Protein AF-0000000084551745 (afdb_homodimer)

Organism: NCBI:txid1418104

Nearest PDB structures (foldseek):
  5hl6-assembly1_A  TM=9.435E-01  e=7.132E-20  Burkholderia vietnamiensis G4
  1vhm-assembly1_A  TM=9.452E-01  e=6.379E-19  Escherichia coli
  8dgd-assembly1_A  TM=9.120E-01  e=5.341E-19  Klebsiella pneumoniae subsp. pneumoniae HS11286
  3ksf-assembly2_D  TM=9.682E-01  e=3.577E-17  Staphylococcus aureus subsp. aureus MRSA252
  3rfb-assembly1_A  TM=9.671E-01  e=7.280E-17  Streptococcus pneumoniae R6

Sequence (336 aa):
MIKLDSINKMTNEQKYRYMLTLLEGQLSSESDVLANLSNASAIIYALVDEINWSGFYFTRGDELVLGPFQGRPACNRIAFGKGVCGTAVENKEIKRIENVHNFPGHIACDSASNSEIVIPIINDGIVCGVLDIDSPIFNRFTELEEKYLVKFVNKLNEYIDWEKFLKNMIKLDSINKMTNEQKYRYMLTLLEGQLSSESDVLANLSNASAIIYALVDEINWSGFYFTRGDELVLGPFQGRPACNRIAFGKGVCGTAVENKEIKRIENVHNFPGHIACDSASNSEIVIPIINDGIVCGVLDIDSPIFNRFTELEEKYLVKFVNKLNEYIDWEKFLKN

pLDDT: mean 93.9, std 10.14, range [51.41, 98.94]

Foldseek 3Di:
DPPLVVLVPDDLLRLLVVLLVVLLVLLVVDQDLLSSQQVNQVSCVSRQPQFAKKHKWFDDPQWTAGGHMHHDDWDGIGGQPAAPFNPCLNVVHKDWFQASVPPPNHDCGDVQFGTKIKHFQAAPNRGGIIIIITGSHGRSDDVSNVVSVNVVSVSSNVRDPSVVVNVD/DPPLVVLVPDDLLRLLVVLLVVLLVLLVVDQDLLSSQQVNQVSCVSRQPQFAKKHKWFDDPQWTAGGHMHHDDWDGIGGQPAAPFNPCLNVVHKDWFQASVPPPNHDCGDVQFGTKIKHFQAAPNRGGIIIIITGSHGRSDDVSNVVSVNVVSVSSNVRDPSVVVNVD

InterPro domains:
  IPR003018 GAF domain [PF01590] (46-154)
  IPR029016 GAF-like domain superfamily [G3DSA:3.30.450.40] (4-160)
  IPR051330 Phosphatase regulators and Met sulfoxide reductases [PTHR21021] (50-151)

Radius of gyration: 19.02 Å; Cα contacts (8 Å, |Δi|>4): 688; chains: 2; bounding box: 43×50×46 Å

Secondary structure (DSSP, 8-state):
---HHHHTTS-HHHHHHHHHHHHHHHHHH---HHHHHHHHHHHHHHHSSS-SEEEEEEEETTEEEEEEEEES---SEEETTSHHHHHHHHHT--EEES-GGGSTT---S-TT--EEEEEEEEETTEEEEEEEEEESSTT---HHHHHHHHHHHHHHHHH--HHHHHH-/---HHHHTTS-HHHHHHHHHHHHHHHHHH---HHHHHHHHHHHHHHHSSS-SEEEEEEEETTEEEEEEEEES---SEEETTSHHHHHHHHHT--EEES-GGGSTT---S-TT--EEEEEEEEETTEEEEEEEEEESSTT---HHHHHHHHHHHHHHHHH--HHHHHH-

Structure (mmCIF, N/CA/C/O backbone):
data_AF-0000000084551745-model_v1
#
loop_
_entity.id
_entity.type
_entity.pdbx_description
1 polymer 'GAF domain-containing protein'
#
loop_
_atom_site.group_PDB
_atom_site.id
_atom_site.type_symbol
_atom_site.label_atom_id
_atom_site.label_alt_id
_atom_site.label_comp_id
_atom_site.label_asym_id
_atom_site.label_entity_id
_atom_site.label_seq_id
_atom_site.pdbx_PDB_ins_code
_atom_site.Cartn_x
_atom_site.Cartn_y
_atom_site.Cartn_z
_atom_site.occupancy
_atom_site.B_iso_or_equiv
_atom_site.auth_seq_id
_atom_site.auth_comp_id
_atom_site.auth_asym_id
_atom_site.auth_atom_id
_atom_site.pdbx_PDB_model_num
ATOM 1 N N . MET A 1 1 ? 16.297 2.229 -7.461 1 54.31 1 MET A N 1
ATOM 2 C CA . MET A 1 1 ? 16.141 1.406 -6.266 1 54.31 1 MET A CA 1
ATOM 3 C C . MET A 1 1 ? 16.781 2.07 -5.059 1 54.31 1 MET A C 1
ATOM 5 O O . MET A 1 1 ? 17.906 2.582 -5.148 1 54.31 1 MET A O 1
ATOM 9 N N . ILE A 1 2 ? 15.852 2.357 -4.047 1 65.88 2 ILE A N 1
ATOM 10 C CA . ILE A 1 2 ? 16.344 3.055 -2.861 1 65.88 2 ILE A CA 1
ATOM 11 C C . ILE A 1 2 ? 17.391 2.197 -2.154 1 65.88 2 ILE A C 1
ATOM 13 O O . ILE A 1 2 ? 17.109 1.054 -1.782 1 65.88 2 ILE A O 1
ATOM 17 N N . LYS A 1 3 ? 18.672 2.564 -2.43 1 60.41 3 LYS A N 1
ATOM 18 C CA . LYS A 1 3 ? 19.719 1.862 -1.699 1 60.41 3 LYS A CA 1
ATOM 19 C C . LYS A 1 3 ? 19.766 2.316 -0.244 1 60.41 3 LYS A C 1
ATOM 21 O O . LYS A 1 3 ? 20.203 3.432 0.047 1 60.41 3 LYS A O 1
ATOM 26 N N . LEU A 1 4 ? 19.234 1.544 0.66 1 62.53 4 LEU A N 1
ATOM 27 C CA . LEU A 1 4 ? 19 1.816 2.074 1 62.53 4 LEU A CA 1
ATOM 28 C C . LEU A 1 4 ? 20.312 2.113 2.791 1 62.53 4 LEU A C 1
ATOM 30 O O . LEU A 1 4 ? 20.375 2.967 3.68 1 62.53 4 LEU A O 1
ATOM 34 N N . ASP A 1 5 ? 21.391 1.408 2.377 1 64.44 5 ASP A N 1
ATOM 35 C CA . ASP A 1 5 ? 22.641 1.579 3.104 1 64.44 5 ASP A CA 1
ATOM 36 C C . ASP A 1 5 ? 23.109 3.031 3.053 1 64.44 5 ASP A C 1
ATOM 38 O O . ASP A 1 5 ? 23.672 3.543 4.027 1 64.44 5 ASP A O 1
ATOM 42 N N . SER A 1 6 ? 22.875 3.652 2.027 1 73.5 6 SER A N 1
ATOM 43 C CA . SER A 1 6 ? 23.312 5.035 1.893 1 73.5 6 SER A CA 1
ATOM 44 C C . SER A 1 6 ? 22.422 5.977 2.699 1 73.5 6 SER A C 1
ATOM 46 O O . SER A 1 6 ? 22.859 7.055 3.113 1 73.5 6 SER A O 1
ATOM 48 N N . ILE A 1 7 ? 21.297 5.539 3.006 1 81.69 7 ILE A N 1
ATOM 49 C CA . ILE A 1 7 ? 20.312 6.395 3.672 1 81.69 7 ILE A CA 1
ATOM 50 C C . ILE A 1 7 ? 20.656 6.496 5.16 1 81.69 7 ILE A C 1
ATOM 52 O O . ILE A 1 7 ? 20.422 7.535 5.781 1 81.69 7 ILE A O 1
ATOM 56 N N . ASN A 1 8 ? 21.281 5.512 5.656 1 80.69 8 ASN A N 1
ATOM 57 C CA . ASN A 1 8 ? 21.547 5.473 7.09 1 80.69 8 ASN A CA 1
ATOM 58 C C . ASN A 1 8 ? 22.562 6.543 7.496 1 80.69 8 ASN A C 1
ATOM 60 O O . ASN A 1 8 ? 22.625 6.93 8.664 1 80.69 8 ASN A O 1
ATOM 64 N N . LYS A 1 9 ? 23.297 7.125 6.645 1 86.75 9 LYS A N 1
ATOM 65 C CA . LYS A 1 9 ? 24.312 8.125 6.93 1 86.75 9 LYS A CA 1
ATOM 66 C C . LYS A 1 9 ? 23.766 9.539 6.73 1 86.75 9 LYS A C 1
ATOM 68 O O . LYS A 1 9 ? 24.453 10.523 7.043 1 86.75 9 LYS A O 1
ATOM 73 N N . MET A 1 10 ? 22.562 9.641 6.379 1 91.75 10 MET A N 1
ATOM 74 C CA . MET A 1 10 ? 21.969 10.938 6.062 1 91.75 10 MET A CA 1
ATOM 75 C C . MET A 1 10 ? 21.297 11.547 7.297 1 91.75 10 MET A C 1
ATOM 77 O O . MET A 1 10 ? 20.781 10.82 8.148 1 91.75 10 MET A O 1
ATOM 81 N N . THR A 1 11 ? 21.438 12.875 7.305 1 94.56 11 THR A N 1
ATOM 82 C CA . THR A 1 11 ? 20.609 13.57 8.273 1 94.56 11 THR A CA 1
ATOM 83 C C . THR A 1 11 ? 19.125 13.469 7.883 1 94.56 11 THR A C 1
ATOM 85 O O . THR A 1 11 ? 18.812 13.094 6.754 1 94.56 11 THR A O 1
ATOM 88 N N . ASN A 1 12 ? 18.297 13.844 8.82 1 95.38 12 ASN A N 1
ATOM 89 C CA . ASN A 1 12 ? 16.859 13.82 8.492 1 95.38 12 ASN A CA 1
ATOM 90 C C . ASN A 1 12 ? 16.547 14.727 7.316 1 95.38 12 ASN A C 1
ATOM 92 O O . ASN A 1 12 ? 15.812 14.336 6.406 1 95.38 12 ASN A O 1
ATOM 96 N N . GLU A 1 13 ? 17.031 15.875 7.355 1 96.5 13 GLU A N 1
ATOM 97 C CA . GLU A 1 13 ? 16.734 16.812 6.277 1 96.5 13 GLU A CA 1
ATOM 98 C C . GLU A 1 13 ? 17.219 16.281 4.934 1 96.5 13 GLU A C 1
ATOM 100 O O . GLU A 1 13 ? 16.547 16.422 3.916 1 96.5 13 GLU A O 1
ATOM 105 N N . GLN A 1 14 ? 18.422 15.688 4.93 1 97.12 14 GLN A N 1
ATOM 106 C CA . GLN A 1 14 ? 18.938 15.078 3.711 1 97.12 14 GLN A CA 1
ATOM 107 C C . GLN A 1 14 ? 18 13.969 3.215 1 97.12 14 GLN A C 1
ATOM 109 O O . GLN A 1 14 ? 17.75 13.852 2.014 1 97.12 14 GLN A O 1
ATOM 114 N N . LYS A 1 15 ? 17.531 13.203 4.125 1 97.38 15 LYS A N 1
ATOM 115 C CA . LYS A 1 15 ? 16.578 12.148 3.768 1 97.38 15 LYS A CA 1
ATOM 116 C C . LYS A 1 15 ? 15.32 12.727 3.135 1 97.38 15 LYS A C 1
ATOM 118 O O . LYS A 1 15 ? 14.812 12.188 2.152 1 97.38 15 LYS A O 1
ATOM 123 N N . TYR A 1 16 ? 14.859 13.789 3.693 1 98.12 16 TYR A N 1
ATOM 124 C CA . TYR A 1 16 ? 13.609 14.375 3.215 1 98.12 16 TYR A CA 1
ATOM 125 C C . TYR A 1 16 ? 13.797 15.039 1.859 1 98.12 16 TYR A C 1
ATOM 127 O O . TYR A 1 16 ? 12.898 15.016 1.016 1 98.12 16 TYR A O 1
ATOM 135 N N . ARG A 1 17 ? 14.969 15.617 1.632 1 98 17 ARG A N 1
ATOM 136 C CA . ARG A 1 17 ? 15.281 16.125 0.297 1 98 17 ARG A CA 1
ATOM 137 C C . ARG A 1 17 ? 15.336 14.984 -0.715 1 98 17 ARG A C 1
ATOM 139 O O . ARG A 1 17 ? 14.82 15.109 -1.828 1 98 17 ARG A O 1
ATOM 146 N N . TYR A 1 18 ? 15.977 13.945 -0.289 1 97.69 18 TYR A N 1
ATOM 147 C CA . TYR A 1 18 ? 16.047 12.758 -1.134 1 97.69 18 TYR A CA 1
ATOM 148 C C . TYR A 1 18 ? 14.664 12.188 -1.397 1 97.69 18 TYR A C 1
ATOM 150 O O . TYR A 1 18 ? 14.359 11.758 -2.512 1 97.69 18 TYR A O 1
ATOM 158 N N . MET A 1 19 ? 13.82 12.18 -0.415 1 98.19 19 MET A N 1
ATOM 159 C CA . MET A 1 19 ? 12.43 11.758 -0.525 1 98.19 19 MET A CA 1
ATOM 160 C C . MET A 1 19 ? 11.719 12.5 -1.651 1 98.19 19 MET A C 1
ATOM 162 O O . MET A 1 19 ? 11.055 11.883 -2.482 1 98.19 19 MET A O 1
ATOM 166 N N . LEU A 1 20 ? 11.898 13.789 -1.716 1 98.62 20 LEU A N 1
ATOM 167 C CA . LEU A 1 20 ? 11.25 14.594 -2.744 1 98.62 20 LEU A CA 1
ATOM 168 C C . LEU A 1 20 ? 11.82 14.273 -4.125 1 98.62 20 LEU A C 1
ATOM 170 O O . LEU A 1 20 ? 11.094 14.281 -5.117 1 98.62 20 LEU A O 1
ATOM 174 N N . THR A 1 21 ? 13.109 14 -4.168 1 98.25 21 THR A N 1
ATOM 175 C CA . THR A 1 21 ? 13.758 13.617 -5.422 1 98.25 21 THR A CA 1
ATOM 176 C C . THR A 1 21 ? 13.188 12.305 -5.945 1 98.25 21 THR A C 1
ATOM 178 O O . THR A 1 21 ? 12.859 12.188 -7.125 1 98.25 21 THR A O 1
ATOM 181 N N . LEU A 1 22 ? 13.102 11.359 -5.086 1 97.94 22 LEU A N 1
ATOM 182 C CA . LEU A 1 22 ? 12.539 10.07 -5.477 1 97.94 22 LEU A CA 1
ATOM 183 C C . LEU A 1 22 ? 11.094 10.227 -5.945 1 97.94 22 LEU A C 1
ATOM 185 O O . LEU A 1 22 ? 10.703 9.633 -6.953 1 97.94 22 LEU A O 1
ATOM 189 N N . LEU A 1 23 ? 10.344 11.023 -5.199 1 98.62 23 LEU A N 1
ATOM 190 C CA . LEU A 1 23 ? 8.953 11.242 -5.574 1 98.62 23 LEU A CA 1
ATOM 191 C C . LEU A 1 23 ? 8.859 11.875 -6.961 1 98.62 23 LEU A C 1
ATOM 193 O O . LEU A 1 23 ? 8.047 11.453 -7.785 1 98.62 23 LEU A O 1
ATOM 197 N N . GLU A 1 24 ? 9.617 12.891 -7.176 1 98.38 24 GLU A N 1
ATOM 198 C CA . GLU A 1 24 ? 9.602 13.562 -8.477 1 98.38 24 GLU A CA 1
ATOM 199 C C . GLU A 1 24 ? 9.953 12.586 -9.602 1 98.38 24 GLU A C 1
ATOM 201 O O . GLU A 1 24 ? 9.344 12.625 -10.672 1 98.38 24 GLU A O 1
ATOM 206 N N . GLY A 1 25 ? 10.984 11.766 -9.414 1 98 25 GLY A N 1
ATOM 207 C CA . GLY A 1 25 ? 11.32 10.742 -10.383 1 98 25 GLY A CA 1
ATOM 208 C C . GLY A 1 25 ? 10.18 9.789 -10.664 1 98 25 GLY A C 1
ATOM 209 O O . GLY A 1 25 ? 9.898 9.469 -11.82 1 98 25 GLY A O 1
ATOM 210 N N . GLN A 1 26 ? 9.523 9.336 -9.648 1 98.06 26 GLN A N 1
ATOM 211 C CA . GLN A 1 26 ? 8.375 8.453 -9.766 1 98.06 26 GLN A CA 1
ATOM 212 C C . GLN A 1 26 ? 7.25 9.117 -10.555 1 98.06 26 GLN A C 1
ATOM 214 O O . GLN A 1 26 ? 6.719 8.531 -11.5 1 98.06 26 GLN A O 1
ATOM 219 N N . LEU A 1 27 ? 6.914 10.344 -10.195 1 98.62 27 LEU A N 1
ATOM 220 C CA . LEU A 1 27 ? 5.77 11.039 -10.766 1 98.62 27 LEU A CA 1
ATOM 221 C C . LEU A 1 27 ? 6.039 11.445 -12.211 1 98.62 27 LEU A C 1
ATOM 223 O O . LEU A 1 27 ? 5.121 11.469 -13.039 1 98.62 27 LEU A O 1
ATOM 227 N N . SER A 1 28 ? 7.238 11.758 -12.516 1 98.12 28 SER A N 1
ATOM 228 C CA . SER A 1 28 ? 7.574 12.227 -13.852 1 98.12 28 SER A CA 1
ATOM 229 C C . SER A 1 28 ? 7.691 11.07 -14.836 1 98.12 28 SER A C 1
ATOM 231 O O . SER A 1 28 ? 7.543 11.25 -16.047 1 98.12 28 SER A O 1
ATOM 233 N N . SER A 1 29 ? 7.863 9.852 -14.352 1 97.31 29 SER A N 1
ATOM 234 C CA . SER A 1 29 ? 8.133 8.719 -15.234 1 97.31 29 SER A CA 1
ATOM 235 C C . SER A 1 29 ? 6.918 7.812 -15.359 1 97.31 29 SER A C 1
ATOM 237 O O . SER A 1 29 ? 6.938 6.836 -16.109 1 97.31 29 SER A O 1
ATOM 239 N N . GLU A 1 30 ? 5.91 8.07 -14.633 1 98 30 GLU A N 1
ATOM 240 C CA . GLU A 1 30 ? 4.727 7.215 -14.602 1 98 30 GLU A CA 1
ATOM 241 C C . GLU A 1 30 ? 3.447 8.047 -14.617 1 98 30 GLU A C 1
ATOM 243 O O . GLU A 1 30 ? 3.32 9.016 -13.867 1 98 30 GLU A O 1
ATOM 248 N N . SER A 1 31 ? 2.498 7.633 -15.484 1 96.75 31 SER A N 1
ATOM 249 C CA . SER A 1 31 ? 1.263 8.398 -15.617 1 96.75 31 SER A CA 1
ATOM 250 C C . SER A 1 31 ? 0.129 7.762 -14.82 1 96.75 31 SER A C 1
ATOM 252 O O . SER A 1 31 ? -0.904 8.398 -14.594 1 96.75 31 SER A O 1
ATOM 254 N N . ASP A 1 32 ? 0.264 6.484 -14.5 1 97.44 32 ASP A N 1
ATOM 255 C CA . ASP A 1 32 ? -0.782 5.816 -13.734 1 97.44 32 ASP A CA 1
ATOM 256 C C . ASP A 1 32 ? -0.821 6.336 -12.297 1 97.44 32 ASP A C 1
ATOM 258 O O . ASP A 1 32 ? 0.138 6.164 -11.539 1 97.44 32 ASP A O 1
ATOM 262 N N . VAL A 1 33 ? -1.896 6.883 -11.898 1 97.94 33 VAL A N 1
ATOM 263 C CA . VAL A 1 33 ? -2.01 7.57 -10.617 1 97.94 33 VAL A CA 1
ATOM 264 C C . VAL A 1 33 ? -1.909 6.559 -9.477 1 97.94 33 VAL A C 1
ATOM 266 O O . VAL A 1 33 ? -1.282 6.828 -8.453 1 97.94 33 VAL A O 1
ATOM 269 N N . LEU A 1 34 ? -2.535 5.406 -9.672 1 97.88 34 LEU A N 1
ATOM 270 C CA . LEU A 1 34 ? -2.498 4.383 -8.633 1 97.88 34 LEU A CA 1
ATOM 271 C C . LEU A 1 34 ? -1.069 3.914 -8.383 1 97.88 34 LEU A C 1
ATOM 273 O O . LEU A 1 34 ? -0.651 3.773 -7.227 1 97.88 34 LEU A O 1
ATOM 277 N N . ALA A 1 35 ? -0.292 3.641 -9.398 1 98.38 35 ALA A N 1
ATOM 278 C CA . ALA A 1 35 ? 1.114 3.266 -9.266 1 98.38 35 ALA A CA 1
ATOM 279 C C . ALA A 1 35 ? 1.907 4.359 -8.555 1 98.38 35 ALA A C 1
ATOM 281 O O . ALA A 1 35 ? 2.723 4.07 -7.68 1 98.38 35 ALA A O 1
ATOM 282 N N . ASN A 1 36 ? 1.614 5.574 -8.938 1 98.75 36 ASN A N 1
ATOM 283 C CA . ASN A 1 36 ? 2.295 6.719 -8.336 1 98.75 36 ASN A CA 1
ATOM 284 C C . ASN A 1 36 ? 2.035 6.805 -6.836 1 98.75 36 ASN A C 1
ATOM 286 O O . ASN A 1 36 ? 2.969 6.965 -6.047 1 98.75 36 ASN A O 1
ATOM 290 N N . LEU A 1 37 ? 0.771 6.656 -6.43 1 98.88 37 LEU A N 1
ATOM 291 C CA . LEU A 1 37 ? 0.403 6.801 -5.023 1 98.88 37 LEU A CA 1
ATOM 292 C C . LEU A 1 37 ? 0.897 5.613 -4.207 1 98.88 37 LEU A C 1
ATOM 294 O O . LEU A 1 37 ? 1.265 5.766 -3.041 1 98.88 37 LEU A O 1
ATOM 298 N N . SER A 1 38 ? 0.894 4.422 -4.816 1 98.88 38 SER A N 1
ATOM 299 C CA . SER A 1 38 ? 1.425 3.242 -4.148 1 98.88 38 SER A CA 1
ATOM 300 C C . SER A 1 38 ? 2.912 3.395 -3.85 1 98.88 38 SER A C 1
ATOM 302 O O . SER A 1 38 ? 3.346 3.207 -2.711 1 98.88 38 SER A O 1
ATOM 304 N N . ASN A 1 39 ? 3.674 3.779 -4.793 1 98.62 39 ASN A N 1
ATOM 305 C CA . ASN A 1 39 ? 5.102 3.994 -4.574 1 98.62 39 ASN A CA 1
ATOM 306 C C . ASN A 1 39 ? 5.355 5.211 -3.688 1 98.62 39 ASN A C 1
ATOM 308 O O . ASN A 1 39 ? 6.309 5.223 -2.904 1 98.62 39 ASN A O 1
ATOM 312 N N . ALA A 1 40 ? 4.531 6.238 -3.818 1 98.88 40 ALA A N 1
ATOM 313 C CA . ALA A 1 40 ? 4.695 7.418 -2.971 1 98.88 40 ALA A CA 1
ATOM 314 C C . ALA A 1 40 ? 4.621 7.043 -1.494 1 98.88 40 ALA A C 1
ATOM 316 O O . ALA A 1 40 ? 5.449 7.484 -0.693 1 98.88 40 ALA A O 1
ATOM 317 N N . SER A 1 41 ? 3.619 6.242 -1.125 1 98.88 41 SER A N 1
ATOM 318 C CA . SER A 1 41 ? 3.494 5.82 0.267 1 98.88 41 SER A CA 1
ATOM 319 C C . SER A 1 41 ? 4.719 5.031 0.717 1 98.88 41 SER A C 1
ATOM 321 O O . SER A 1 41 ? 5.172 5.172 1.855 1 98.88 41 SER A O 1
ATOM 323 N N . ALA A 1 42 ? 5.262 4.211 -0.17 1 98.5 42 ALA A N 1
ATOM 324 C CA . ALA A 1 42 ? 6.422 3.387 0.148 1 98.5 42 ALA A CA 1
ATOM 325 C C . ALA A 1 42 ? 7.684 4.238 0.276 1 98.5 42 ALA A C 1
ATOM 327 O O . ALA A 1 42 ? 8.547 3.953 1.105 1 98.5 42 ALA A O 1
ATOM 328 N N . ILE A 1 43 ? 7.789 5.23 -0.566 1 98.5 43 ILE A N 1
ATOM 329 C CA . ILE A 1 43 ? 8.922 6.145 -0.51 1 98.5 43 ILE A CA 1
ATOM 330 C C . ILE A 1 43 ? 8.961 6.836 0.852 1 98.5 43 ILE A C 1
ATOM 332 O O . ILE A 1 43 ? 10.016 6.895 1.494 1 98.5 43 ILE A O 1
ATOM 336 N N . ILE A 1 44 ? 7.824 7.352 1.327 1 98.81 44 ILE A N 1
ATOM 337 C CA . ILE A 1 44 ? 7.746 7.98 2.641 1 98.81 44 ILE A CA 1
ATOM 338 C C . ILE A 1 44 ? 8.18 6.988 3.715 1 98.81 44 ILE A C 1
ATOM 340 O O . ILE A 1 44 ? 9.031 7.297 4.551 1 98.81 44 ILE A O 1
ATOM 344 N N . TYR A 1 45 ? 7.598 5.812 3.65 1 98.38 45 TYR A N 1
ATOM 345 C CA . TYR A 1 45 ? 7.836 4.805 4.676 1 98.38 45 TYR A CA 1
ATOM 346 C C . TYR A 1 45 ? 9.305 4.406 4.723 1 98.38 45 TYR A C 1
ATOM 348 O O . TYR A 1 45 ? 9.844 4.102 5.793 1 98.38 45 TYR A O 1
ATOM 356 N N . ALA A 1 46 ? 9.969 4.414 3.615 1 96.69 46 ALA A N 1
ATOM 357 C CA . ALA A 1 46 ? 11.367 4.023 3.506 1 96.69 46 ALA A CA 1
ATOM 358 C C . ALA A 1 46 ? 12.289 5.105 4.066 1 96.69 46 ALA A C 1
ATOM 360 O O . ALA A 1 46 ? 13.375 4.809 4.57 1 96.69 46 ALA A O 1
ATOM 361 N N . LEU A 1 47 ? 11.828 6.359 4.07 1 97.44 47 LEU A N 1
ATOM 362 C CA . LEU A 1 47 ? 12.789 7.43 4.312 1 97.44 47 LEU A CA 1
ATOM 363 C C . LEU A 1 47 ? 12.453 8.18 5.598 1 97.44 47 LEU A C 1
ATOM 365 O O . LEU A 1 47 ? 13.297 8.906 6.129 1 97.44 47 LEU A O 1
ATOM 369 N N . VAL A 1 48 ? 11.234 8.141 6.051 1 97.94 48 VAL A N 1
ATOM 370 C CA . VAL A 1 48 ? 10.852 8.781 7.309 1 97.94 48 VAL A CA 1
ATOM 371 C C . VAL A 1 48 ? 10.984 7.777 8.453 1 97.94 48 VAL A C 1
ATOM 373 O O . VAL A 1 48 ? 10.227 6.801 8.523 1 97.94 48 VAL A O 1
ATOM 376 N N . ASP A 1 49 ? 11.852 8.039 9.383 1 96.88 49 ASP A N 1
ATOM 377 C CA . ASP A 1 49 ? 12.18 7.098 10.453 1 96.88 49 ASP A CA 1
ATOM 378 C C . ASP A 1 49 ? 11.109 7.105 11.539 1 96.88 49 ASP A C 1
ATOM 380 O O . ASP A 1 49 ? 10.422 8.109 11.727 1 96.88 49 ASP A O 1
ATOM 384 N N . GLU A 1 50 ? 11.055 5.996 12.227 1 97.31 50 GLU A N 1
ATOM 385 C CA . GLU A 1 50 ? 10.266 5.848 13.445 1 97.31 50 GLU A CA 1
ATOM 386 C C . GLU A 1 50 ? 8.789 6.125 13.18 1 97.31 50 GLU A C 1
ATOM 388 O O . GLU A 1 50 ? 8.141 6.848 13.938 1 97.31 50 GLU A O 1
ATOM 393 N N . ILE A 1 51 ? 8.312 5.656 12.039 1 98 51 ILE A N 1
ATOM 394 C CA . ILE A 1 51 ? 6.879 5.66 11.75 1 98 51 ILE A CA 1
ATOM 395 C C . ILE A 1 5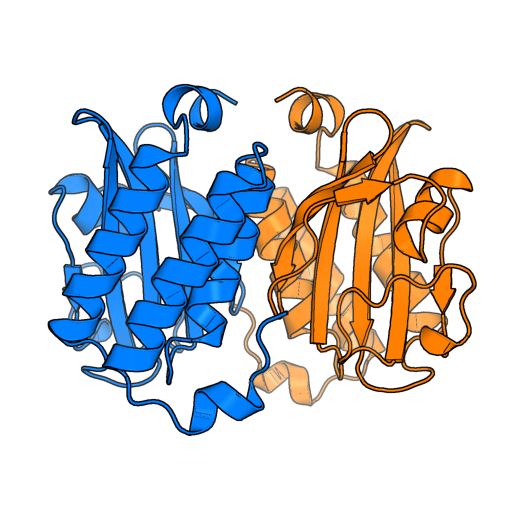1 ? 6.379 4.227 11.594 1 98 51 ILE A C 1
ATOM 397 O O . ILE A 1 51 ? 7.172 3.311 11.352 1 98 51 ILE A O 1
ATOM 401 N N . ASN A 1 52 ? 5.094 4.047 11.758 1 97.31 52 ASN A N 1
ATOM 402 C CA . ASN A 1 52 ? 4.535 2.705 11.617 1 97.31 52 ASN A CA 1
ATOM 403 C C . ASN A 1 52 ? 3.395 2.676 10.602 1 97.31 52 ASN A C 1
ATOM 405 O O . ASN A 1 52 ? 2.82 1.618 10.336 1 97.31 52 ASN A O 1
ATOM 409 N N . TRP A 1 53 ? 3.086 3.85 10.047 1 98.12 53 TRP A N 1
ATOM 410 C CA . TRP A 1 53 ? 2.055 3.912 9.016 1 98.12 53 TRP A CA 1
ATOM 411 C C . TRP A 1 53 ? 2.248 5.137 8.133 1 98.12 53 TRP A C 1
ATOM 413 O O . TRP A 1 53 ? 2.549 6.227 8.617 1 98.12 53 TRP A O 1
ATOM 423 N N . SER A 1 54 ? 2.094 5.031 6.855 1 98.62 54 SER A N 1
ATOM 424 C CA . SER A 1 54 ? 2.068 6.125 5.891 1 98.62 54 SER A CA 1
ATOM 425 C C . SER A 1 54 ? 1.142 5.809 4.719 1 98.62 54 SER A C 1
ATOM 427 O O . SER A 1 54 ? 1.279 4.766 4.078 1 98.62 54 SER A O 1
ATOM 429 N N . GLY A 1 55 ? 0.212 6.66 4.508 1 98.62 55 GLY A N 1
ATOM 430 C CA . GLY A 1 55 ? -0.679 6.355 3.4 1 98.62 55 GLY A CA 1
ATOM 431 C C . GLY A 1 55 ? -1.722 7.43 3.16 1 98.62 55 GLY A C 1
ATOM 432 O O . GLY A 1 55 ? -1.587 8.555 3.648 1 98.62 55 GLY A O 1
ATOM 433 N N . PHE A 1 56 ? -2.678 7.082 2.326 1 98.88 56 PHE A N 1
ATOM 434 C CA . PHE A 1 56 ? -3.615 8.07 1.801 1 98.88 56 PHE A CA 1
ATOM 435 C C . PHE A 1 56 ? -5.051 7.672 2.119 1 98.88 56 PHE A C 1
ATOM 437 O O . PHE A 1 56 ? -5.379 6.484 2.158 1 98.88 56 PHE A O 1
ATOM 444 N N . TYR A 1 57 ? -5.836 8.594 2.357 1 98.62 57 TYR A N 1
ATOM 445 C CA . TYR A 1 57 ? -7.289 8.516 2.262 1 98.62 57 TYR A CA 1
ATOM 446 C C . TYR A 1 57 ? -7.82 9.508 1.232 1 98.62 57 TYR A C 1
ATOM 448 O O . TYR A 1 57 ? -7.328 10.633 1.135 1 98.62 57 TYR A O 1
ATOM 456 N N . PHE A 1 58 ? -8.805 9.086 0.554 1 98.75 58 PHE A N 1
ATOM 457 C CA . PHE A 1 58 ? -9.328 9.945 -0.509 1 98.75 58 PHE A CA 1
ATOM 458 C C . PHE A 1 58 ? -10.773 10.328 -0.24 1 98.75 58 PHE A C 1
ATOM 460 O O . PHE A 1 58 ? -11.539 9.539 0.324 1 98.75 58 PHE A O 1
ATOM 467 N N . THR A 1 59 ? -11.133 11.477 -0.682 1 98.19 59 THR A N 1
ATOM 468 C CA . THR A 1 59 ? -12.484 11.992 -0.493 1 98.19 59 THR A CA 1
ATOM 469 C C . THR A 1 59 ? -13.484 11.219 -1.354 1 98.19 59 THR A C 1
ATOM 471 O O . THR A 1 59 ? -13.266 11.047 -2.557 1 98.19 59 THR A O 1
ATOM 474 N N . ARG A 1 60 ? -14.445 10.664 -0.74 1 97.06 60 ARG A N 1
ATOM 475 C CA . ARG A 1 60 ? -15.641 10.086 -1.346 1 97.06 60 ARG A CA 1
ATOM 476 C C . ARG A 1 60 ? -16.906 10.633 -0.693 1 97.06 60 ARG A C 1
ATOM 478 O O . ARG A 1 60 ? -17.328 10.148 0.363 1 97.06 60 ARG A O 1
ATOM 485 N N . GLY A 1 61 ? -17.531 11.562 -1.465 1 94.75 61 GLY A N 1
ATOM 486 C CA . GLY A 1 61 ? -18.641 12.227 -0.809 1 94.75 61 GLY A CA 1
ATOM 487 C C . GLY A 1 61 ? -18.234 12.984 0.439 1 94.75 61 GLY A C 1
ATOM 488 O O . GLY A 1 61 ? -17.391 13.883 0.378 1 94.75 61 GLY A O 1
ATOM 489 N N . ASP A 1 62 ? -18.75 12.586 1.614 1 95.19 62 ASP A N 1
ATOM 490 C CA . ASP A 1 62 ? -18.469 13.297 2.859 1 95.19 62 ASP A CA 1
ATOM 491 C C . ASP A 1 62 ? -17.578 12.469 3.777 1 95.19 62 ASP A C 1
ATOM 493 O O . ASP A 1 62 ? -17.625 12.617 5 1 95.19 62 ASP A O 1
ATOM 497 N N . GLU A 1 63 ? -16.859 11.578 3.145 1 97.69 63 GLU A N 1
ATOM 498 C CA . GLU A 1 63 ? -15.945 10.742 3.928 1 97.69 63 GLU A CA 1
ATOM 499 C C . GLU A 1 63 ? -14.609 10.57 3.217 1 97.69 63 GLU A C 1
ATOM 501 O O . GLU A 1 63 ? -14.477 10.891 2.035 1 97.69 63 GLU A O 1
ATOM 506 N N . LEU A 1 64 ? -13.711 10.203 4.02 1 97.88 64 LEU A N 1
ATOM 507 C CA . LEU A 1 64 ? -12.422 9.734 3.527 1 97.88 64 LEU A CA 1
ATOM 508 C C . LEU A 1 64 ? -12.406 8.219 3.396 1 97.88 64 LEU A C 1
ATOM 510 O O . LEU A 1 64 ? -12.812 7.504 4.32 1 97.88 64 LEU A O 1
ATOM 514 N N . VAL A 1 65 ? -11.938 7.738 2.264 1 98.38 65 VAL A N 1
ATOM 515 C CA . VAL A 1 65 ? -11.844 6.301 2.033 1 98.38 65 VAL A CA 1
ATOM 516 C C . VAL A 1 65 ? -10.383 5.91 1.824 1 98.38 65 VAL A C 1
ATOM 518 O O . VAL A 1 65 ? -9.641 6.605 1.123 1 98.38 65 VAL A O 1
ATOM 521 N N . LEU A 1 66 ? -10.023 4.797 2.357 1 98.44 66 LEU A N 1
ATOM 522 C CA . LEU A 1 66 ? -8.641 4.324 2.406 1 98.44 66 LEU A CA 1
ATOM 523 C C . LEU A 1 66 ? -8.094 4.109 1 1 98.44 66 LEU A C 1
ATOM 525 O O . LEU A 1 66 ? -8.781 3.559 0.138 1 98.44 66 LEU A O 1
ATOM 529 N N . GLY A 1 67 ? -6.859 4.574 0.739 1 98.69 67 GLY A N 1
ATOM 530 C CA . GLY A 1 67 ? -6.062 4.281 -0.442 1 98.69 67 GLY A CA 1
ATOM 531 C C . GLY A 1 67 ? -4.773 3.545 -0.124 1 98.69 67 GLY A C 1
ATOM 532 O O . GLY A 1 67 ? -4.656 2.912 0.928 1 98.69 67 GLY A O 1
ATOM 533 N N . PRO A 1 68 ? -3.814 3.572 -1.03 1 98.88 68 PRO A N 1
ATOM 534 C CA . PRO A 1 68 ? -2.545 2.877 -0.804 1 98.88 68 PRO A CA 1
ATOM 535 C C . PRO A 1 68 ? -1.824 3.357 0.454 1 98.88 68 PRO A C 1
ATOM 537 O O . PRO A 1 68 ? -1.853 4.551 0.769 1 98.88 68 PRO A O 1
ATOM 540 N N . PHE A 1 69 ? -1.176 2.4 1.135 1 98.69 69 PHE A N 1
ATOM 541 C CA . PHE A 1 69 ? -0.435 2.736 2.344 1 98.69 69 PHE A CA 1
ATOM 542 C C . PHE A 1 69 ? 0.635 1.691 2.633 1 98.69 69 PHE A C 1
ATOM 544 O O . PHE A 1 69 ? 0.685 0.649 1.978 1 98.69 69 PHE A O 1
ATOM 551 N N . GLN A 1 70 ? 1.483 2.02 3.514 1 98.56 70 GLN A N 1
ATOM 552 C CA . GLN A 1 70 ? 2.414 1.109 4.176 1 98.56 70 GLN A CA 1
ATOM 553 C C . GLN A 1 70 ? 2.111 0.999 5.668 1 98.56 70 GLN A C 1
ATOM 555 O O . GLN A 1 70 ? 1.925 2.012 6.344 1 98.56 70 GLN A O 1
ATOM 560 N N . GLY A 1 71 ? 2.062 -0.196 6.199 1 97.62 71 GLY A N 1
ATOM 561 C CA . GLY A 1 71 ? 1.75 -0.413 7.602 1 97.62 71 GLY A CA 1
ATOM 562 C C . GLY A 1 71 ? 0.717 -1.502 7.82 1 97.62 71 GLY A C 1
ATOM 563 O O . GLY A 1 71 ? 0.413 -2.27 6.906 1 97.62 71 GLY A O 1
ATOM 564 N N . ARG A 1 72 ? 0.225 -1.576 9.031 1 96.19 72 ARG A N 1
ATOM 565 C CA . ARG A 1 72 ? -0.799 -2.562 9.367 1 96.19 72 ARG A CA 1
ATOM 566 C C . ARG A 1 72 ? -2.152 -2.158 8.789 1 96.19 72 ARG A C 1
ATOM 568 O O . ARG A 1 72 ? -2.369 -0.992 8.453 1 96.19 72 ARG A O 1
ATOM 575 N N . PRO A 1 73 ? -3.018 -3.168 8.648 1 96.88 73 PRO A N 1
ATOM 576 C CA . PRO A 1 73 ? -4.352 -2.857 8.125 1 96.88 73 PRO A CA 1
ATOM 577 C C . PRO A 1 73 ? -5.02 -1.701 8.867 1 96.88 73 PRO A C 1
ATOM 579 O O . PRO A 1 73 ? -4.852 -1.564 10.078 1 96.88 73 PRO A O 1
ATOM 582 N N . ALA A 1 74 ? -5.84 -0.998 8.117 1 95.31 74 ALA A N 1
ATOM 583 C CA . ALA A 1 74 ? -6.391 0.252 8.641 1 95.31 74 ALA A CA 1
ATOM 584 C C . ALA A 1 74 ? -7.898 0.324 8.414 1 95.31 74 ALA A C 1
ATOM 586 O O . ALA A 1 74 ? -8.469 -0.513 7.707 1 95.31 74 ALA A O 1
ATOM 587 N N . CYS A 1 75 ? -8.5 1.341 9.07 1 95.38 75 CYS A N 1
ATOM 588 C CA . CYS A 1 75 ? -9.922 1.575 8.867 1 95.38 75 CYS A CA 1
ATOM 589 C C . CYS A 1 75 ? -10.211 1.981 7.43 1 95.38 75 CYS A C 1
ATOM 591 O O . CYS A 1 75 ? -9.414 2.682 6.805 1 95.38 75 CYS A O 1
ATOM 593 N N . ASN A 1 76 ? -11.383 1.617 6.996 1 97 76 ASN A N 1
ATOM 594 C CA . ASN A 1 76 ? -11.742 1.816 5.598 1 97 76 ASN A CA 1
ATOM 595 C C . ASN A 1 76 ? -12.188 3.252 5.328 1 97 76 ASN A C 1
ATOM 597 O O . ASN A 1 76 ? -11.875 3.818 4.281 1 97 76 ASN A O 1
ATOM 601 N N . ARG A 1 77 ? -12.953 3.758 6.238 1 96.88 77 ARG A N 1
ATOM 602 C CA . ARG A 1 77 ? -13.602 5.047 6.02 1 96.88 77 ARG A CA 1
ATOM 603 C C . ARG A 1 77 ? -13.523 5.918 7.27 1 96.88 77 ARG A C 1
ATOM 605 O O . ARG A 1 77 ? -13.609 5.41 8.391 1 96.88 77 ARG A O 1
ATOM 612 N N . ILE A 1 78 ? -13.398 7.172 7.004 1 95.69 78 ILE A N 1
ATOM 613 C CA . ILE A 1 78 ? -13.352 8.18 8.062 1 95.69 78 ILE A CA 1
ATOM 614 C C . ILE A 1 78 ? -14.281 9.336 7.707 1 95.69 78 ILE A C 1
ATOM 616 O O . ILE A 1 78 ? -14.102 9.992 6.68 1 95.69 78 ILE A O 1
ATOM 620 N N . ALA A 1 79 ? -15.203 9.578 8.578 1 95.5 79 ALA A N 1
ATOM 621 C CA . ALA A 1 79 ? -16.125 10.695 8.328 1 95.5 79 ALA A CA 1
ATOM 622 C C . ALA A 1 79 ? -15.398 12.031 8.477 1 95.5 79 ALA A C 1
ATOM 624 O O . ALA A 1 79 ? -14.516 12.18 9.312 1 95.5 79 ALA A O 1
ATOM 625 N N . PHE A 1 80 ? -15.852 13.023 7.621 1 95.88 80 PHE A N 1
ATOM 626 C CA . PHE A 1 80 ? -15.359 14.375 7.836 1 95.88 80 PHE A CA 1
ATOM 627 C C . PHE A 1 80 ? -15.648 14.836 9.258 1 95.88 80 PHE A C 1
ATOM 629 O O . PHE A 1 80 ? -16.734 14.602 9.781 1 95.88 80 PHE A O 1
ATOM 636 N N . GLY A 1 81 ? -14.602 15.43 9.883 1 94.25 81 GLY A N 1
ATOM 637 C CA . GLY A 1 81 ? -14.773 15.961 11.227 1 94.25 81 GLY A CA 1
ATOM 638 C C . GLY A 1 81 ? -14.492 14.938 12.312 1 94.25 81 GLY A C 1
ATOM 639 O O . GLY A 1 81 ? -14.461 15.281 13.5 1 94.25 81 GLY A O 1
ATOM 640 N N . LYS A 1 82 ? -14.203 13.727 11.875 1 93.19 82 LYS A N 1
ATOM 641 C CA . LYS A 1 82 ? -13.953 12.688 12.867 1 93.19 82 LYS A CA 1
ATOM 642 C C . LYS A 1 82 ? -12.477 12.289 12.891 1 93.19 82 LYS A C 1
ATOM 644 O O . LYS A 1 82 ? -11.906 11.938 11.852 1 93.19 82 LYS A O 1
ATOM 649 N N . GLY A 1 83 ? -11.961 12.352 14.07 1 93.06 83 GLY A N 1
ATOM 650 C CA . GLY A 1 83 ? -10.555 12 14.195 1 93.06 83 GLY A CA 1
ATOM 651 C C . GLY A 1 83 ? -9.625 13.039 13.594 1 93.06 83 GLY A C 1
ATOM 652 O O . GLY A 1 83 ? -10.062 14.117 13.195 1 93.06 83 GLY A O 1
ATOM 653 N N . VAL A 1 84 ? -8.398 12.68 13.617 1 95.44 84 VAL A N 1
ATOM 654 C CA . VAL A 1 84 ? -7.379 13.609 13.156 1 95.44 84 VAL A CA 1
ATOM 655 C C . VAL A 1 84 ? -7.535 13.852 11.656 1 95.44 84 VAL A C 1
ATOM 657 O O . VAL A 1 84 ? -7.57 15 11.203 1 95.44 84 VAL A O 1
ATOM 660 N N . CYS A 1 85 ? -7.691 12.789 10.891 1 96.88 85 CYS A N 1
ATOM 661 C CA . CYS A 1 85 ? -7.832 12.898 9.438 1 96.88 85 CYS A CA 1
ATOM 662 C C . CYS A 1 85 ? -9.102 13.641 9.07 1 96.88 85 CYS A C 1
ATOM 664 O O . CYS A 1 85 ? -9.078 14.547 8.234 1 96.88 85 CYS A O 1
ATOM 666 N N . GLY A 1 86 ? -10.211 13.195 9.711 1 95.88 86 GLY A N 1
ATOM 667 C CA . GLY A 1 86 ? -11.477 13.844 9.414 1 95.88 86 GLY A CA 1
ATOM 668 C C . GLY A 1 86 ? -11.469 15.328 9.734 1 95.88 86 GLY A C 1
ATOM 669 O O . GLY A 1 86 ? -12.055 16.125 9 1 95.88 86 GLY A O 1
ATOM 670 N N . THR A 1 87 ? -10.844 15.688 10.781 1 96.06 87 THR A N 1
ATOM 671 C CA . THR A 1 87 ? -10.758 17.094 11.188 1 96.06 87 THR A CA 1
ATOM 672 C C . THR A 1 87 ? -9.875 17.875 10.227 1 96.06 87 THR A C 1
ATOM 674 O O . THR A 1 87 ? -10.18 19.031 9.898 1 96.06 87 THR A O 1
ATOM 677 N N . ALA A 1 88 ? -8.805 17.266 9.789 1 97.25 88 ALA A N 1
ATOM 678 C CA . ALA A 1 88 ? -7.895 17.906 8.852 1 97.25 88 ALA A CA 1
ATOM 679 C C . ALA A 1 88 ? -8.625 18.328 7.578 1 97.25 88 ALA A C 1
ATOM 681 O O . ALA A 1 88 ? -8.438 19.438 7.078 1 97.25 88 ALA A O 1
ATOM 682 N N . VAL A 1 89 ? -9.453 17.453 7.059 1 97.38 89 VAL A N 1
ATOM 683 C CA . VAL A 1 89 ? -10.125 17.75 5.793 1 97.38 89 VAL A CA 1
ATOM 684 C C . VAL A 1 89 ? -11.281 18.703 6.031 1 97.38 89 VAL A C 1
ATOM 686 O O . VAL A 1 89 ? -11.562 19.562 5.195 1 97.38 89 VAL A O 1
ATOM 689 N N . GLU A 1 90 ? -11.984 18.516 7.164 1 95.75 90 GLU A N 1
ATOM 690 C CA . GLU A 1 90 ? -13.094 19.422 7.477 1 95.75 90 GLU A CA 1
ATOM 691 C C . GLU A 1 90 ? -12.617 20.875 7.566 1 95.75 90 GLU A C 1
ATOM 693 O O . GLU A 1 90 ? -13.266 21.781 7.043 1 95.75 90 GLU A O 1
ATOM 698 N N . ASN A 1 91 ? -11.492 21.078 8.211 1 96.88 91 ASN A N 1
ATOM 699 C CA . ASN A 1 91 ? -10.961 22.422 8.438 1 96.88 91 ASN A CA 1
ATOM 700 C C . ASN A 1 91 ? -9.984 22.828 7.336 1 96.88 91 ASN A C 1
ATOM 702 O O . ASN A 1 91 ? -9.57 24 7.27 1 96.88 91 ASN A O 1
ATOM 706 N N . LYS A 1 92 ? -9.562 21.875 6.477 1 98.12 92 LYS A N 1
ATOM 707 C CA . LYS A 1 92 ? -8.547 22.094 5.449 1 98.12 92 LYS A CA 1
ATOM 708 C C . LYS A 1 92 ? -7.246 22.594 6.062 1 98.12 92 LYS A C 1
ATOM 710 O O . LYS A 1 92 ? -6.652 23.562 5.578 1 98.12 92 LYS A O 1
ATOM 715 N N . GLU A 1 93 ? -6.902 21.953 7.141 1 98.19 93 GLU A N 1
ATOM 716 C CA . GLU A 1 93 ? -5.715 22.359 7.883 1 98.19 93 GLU A CA 1
ATOM 717 C C . GLU A 1 93 ? -4.832 21.172 8.219 1 98.19 93 GLU A C 1
ATOM 719 O O . GLU A 1 93 ? -5.336 20.094 8.539 1 98.19 93 GLU A O 1
ATOM 724 N N . ILE A 1 94 ? -3.52 21.438 8.195 1 98.75 94 ILE A N 1
ATOM 725 C CA . ILE A 1 94 ? -2.562 20.422 8.625 1 98.75 94 ILE A CA 1
ATOM 726 C C . ILE A 1 94 ? -2.779 20.109 10.102 1 98.75 94 ILE A C 1
ATOM 728 O O . ILE A 1 94 ? -2.994 21 10.914 1 98.75 94 ILE A O 1
ATOM 732 N N . LYS A 1 95 ? -2.777 18.828 10.422 1 97.94 95 LYS A N 1
ATOM 733 C CA . LYS A 1 95 ? -2.812 18.391 11.812 1 97.94 95 LYS A CA 1
ATOM 734 C C . LYS A 1 95 ? -1.515 17.688 12.203 1 97.94 95 LYS A C 1
ATOM 736 O O . LYS A 1 95 ? -1.17 16.656 11.633 1 97.94 95 LYS A O 1
ATOM 741 N N . ARG A 1 96 ? -0.735 18.281 12.984 1 98.31 96 ARG A N 1
ATOM 742 C CA . ARG A 1 96 ? 0.442 17.672 13.594 1 98.31 96 ARG A CA 1
ATOM 743 C C . ARG A 1 96 ? 0.213 17.406 15.078 1 98.31 96 ARG A C 1
ATOM 745 O O . ARG A 1 96 ? 0.312 18.312 15.898 1 98.31 96 ARG A O 1
ATOM 752 N N . ILE A 1 97 ? -0.08 16.156 15.406 1 97.19 97 ILE A N 1
ATOM 753 C CA . ILE A 1 97 ? -0.583 15.797 16.719 1 97.19 97 ILE A CA 1
ATOM 754 C C . ILE A 1 97 ? 0.512 15.086 17.516 1 97.19 97 ILE A C 1
ATOM 756 O O . ILE A 1 97 ? 1.033 14.055 17.078 1 97.19 97 ILE A O 1
ATOM 760 N N . GLU A 1 98 ? 0.842 15.555 18.672 1 97 98 GLU A N 1
ATOM 761 C CA . GLU A 1 98 ? 1.92 15.031 19.516 1 97 98 GLU A CA 1
ATOM 762 C C . GLU A 1 98 ? 1.485 13.758 20.234 1 97 98 GLU A C 1
ATOM 764 O O . GLU A 1 98 ? 2.303 12.875 20.5 1 97 98 GLU A O 1
ATOM 769 N N . ASN A 1 99 ? 0.258 13.742 20.609 1 96.19 99 ASN A N 1
ATOM 770 C CA . ASN A 1 99 ? -0.366 12.633 21.328 1 96.19 99 ASN A CA 1
ATOM 771 C C . ASN A 1 99 ? -1.8 12.398 20.859 1 96.19 99 ASN A C 1
ATOM 773 O O . ASN A 1 99 ? -2.717 13.102 21.281 1 96.19 99 ASN A O 1
ATOM 777 N N . VAL A 1 100 ? -1.98 11.352 20.047 1 94.44 100 VAL A N 1
ATOM 778 C CA . VAL A 1 100 ? -3.27 11.141 19.391 1 94.44 100 VAL A CA 1
ATOM 779 C C . VAL A 1 100 ? -4.32 10.758 20.438 1 94.44 100 VAL A C 1
ATOM 781 O O . VAL A 1 100 ? -5.52 10.938 20.219 1 94.44 100 VAL A O 1
ATOM 784 N N . HIS A 1 101 ? -3.895 10.242 21.547 1 91.88 101 HIS A N 1
ATOM 785 C CA . HIS A 1 101 ? -4.824 9.812 22.594 1 91.88 101 HIS A CA 1
ATOM 786 C C . HIS A 1 101 ? -5.496 11 23.266 1 91.88 101 HIS A C 1
ATOM 788 O O . HIS A 1 101 ? -6.516 10.844 23.938 1 91.88 101 HIS A O 1
ATOM 794 N N . ASN A 1 102 ? -4.941 12.164 23.062 1 91.31 102 ASN A N 1
ATOM 795 C CA . ASN A 1 102 ? -5.5 13.391 23.641 1 91.31 102 ASN A CA 1
ATOM 796 C C . ASN A 1 102 ? -6.379 14.117 22.625 1 91.31 102 ASN A C 1
ATOM 798 O O . ASN A 1 102 ? -6.988 15.141 22.953 1 91.31 102 ASN A O 1
ATOM 802 N N . PHE A 1 103 ? -6.398 13.594 21.453 1 90.31 103 PHE A N 1
ATOM 803 C CA . PHE A 1 103 ? -7.168 14.281 20.406 1 90.31 103 PHE A CA 1
ATOM 804 C C . PHE A 1 103 ? -8.656 13.969 20.547 1 90.31 103 PHE A C 1
ATOM 806 O O . PHE A 1 103 ? -9.047 12.797 20.641 1 90.31 103 PHE A O 1
ATOM 813 N N . PRO A 1 104 ? -9.508 14.977 20.594 1 82.19 104 PRO A N 1
ATOM 814 C CA . PRO A 1 104 ? -10.945 14.727 20.734 1 82.19 104 PRO A CA 1
ATOM 815 C C . PRO A 1 104 ? -11.508 13.891 19.578 1 82.19 104 PRO A C 1
ATOM 817 O O . PRO A 1 104 ? -11.188 14.141 18.422 1 82.19 104 PRO A O 1
ATOM 820 N N . GLY A 1 105 ? -12.305 12.914 19.953 1 70.38 105 GLY A N 1
ATOM 821 C CA . GLY A 1 105 ? -12.906 12.102 18.906 1 70.38 105 GLY A CA 1
ATOM 822 C C . GLY A 1 105 ? -11.938 11.086 18.328 1 70.38 105 GLY A C 1
ATOM 823 O O . GLY A 1 105 ? -12.156 10.586 17.219 1 70.38 105 GLY A O 1
ATOM 824 N N . HIS A 1 106 ? -10.867 11.109 19.047 1 62.12 106 HIS A N 1
ATOM 825 C CA . HIS A 1 106 ? -9.836 10.219 18.531 1 62.12 106 HIS A CA 1
ATOM 826 C C . HIS A 1 106 ? -10.359 8.789 18.406 1 62.12 106 HIS A C 1
ATOM 828 O O . HIS A 1 106 ? -10.906 8.242 19.359 1 62.12 106 HIS A O 1
ATOM 834 N N . ILE A 1 107 ? -10.648 8.477 17.109 1 55.12 107 ILE A N 1
ATOM 835 C CA . ILE A 1 107 ? -10.961 7.082 16.828 1 55.12 107 ILE A CA 1
ATOM 836 C C . ILE A 1 107 ? -9.672 6.273 16.75 1 55.12 107 ILE A C 1
ATOM 838 O O . ILE A 1 107 ? -8.703 6.688 16.094 1 55.12 107 ILE A O 1
ATOM 842 N N . ALA A 1 108 ? -9.43 5.508 17.734 1 51.41 108 ALA A N 1
ATOM 843 C CA . ALA A 1 108 ? -8.188 4.746 17.703 1 51.41 108 ALA A CA 1
ATOM 844 C C . ALA A 1 108 ? -8.117 3.857 16.469 1 51.41 108 ALA A C 1
ATOM 846 O O . ALA A 1 108 ? -8.953 2.975 16.281 1 51.41 108 ALA A O 1
ATOM 847 N N . CYS A 1 109 ? -7.891 4.422 15.266 1 56.28 109 CYS A N 1
ATOM 848 C CA . CYS A 1 109 ? -7.668 3.443 14.211 1 56.28 109 CYS A CA 1
ATOM 849 C C . CYS A 1 109 ? -6.629 2.408 14.633 1 56.28 109 CYS A C 1
ATOM 851 O O . CYS A 1 109 ? -6.945 1.225 14.766 1 56.28 109 CYS A O 1
ATOM 853 N N . ASP A 1 110 ? -5.34 2.824 14.656 1 62.16 110 ASP A N 1
ATOM 854 C CA . ASP A 1 110 ? -4.262 1.908 15.008 1 62.16 110 ASP A CA 1
ATOM 855 C C . ASP A 1 110 ? -3.783 2.152 16.438 1 62.16 110 ASP A C 1
ATOM 857 O O . ASP A 1 110 ? -3.201 3.197 16.734 1 62.16 110 ASP A O 1
ATOM 861 N N . SER A 1 111 ? -4.105 1.319 17.266 1 67.06 111 SER A N 1
ATOM 862 C CA . SER A 1 111 ? -3.734 1.39 18.672 1 67.06 111 SER A CA 1
ATOM 863 C C . SER A 1 111 ? -2.223 1.482 18.844 1 67.06 111 SER A C 1
ATOM 865 O O . SER A 1 111 ? -1.735 1.872 19.906 1 67.06 111 SER A O 1
ATOM 867 N N . ALA A 1 112 ? -1.544 1.245 17.844 1 79.56 112 ALA A N 1
ATOM 868 C CA . ALA A 1 112 ? -0.089 1.25 17.969 1 79.56 112 ALA A CA 1
ATOM 869 C C . ALA A 1 112 ? 0.476 2.648 17.734 1 79.56 112 ALA A C 1
ATOM 871 O O . ALA A 1 112 ? 1.66 2.895 17.969 1 79.56 112 ALA A O 1
ATOM 872 N N . SER A 1 113 ? -0.325 3.59 17.391 1 91.56 113 SER A N 1
ATOM 873 C CA . SER A 1 113 ? 0.167 4.922 17.047 1 91.56 113 SER A CA 1
ATOM 874 C C . SER A 1 113 ? 0.008 5.883 18.219 1 91.56 113 SER A C 1
ATOM 876 O O . SER A 1 113 ? -1.009 5.859 18.922 1 91.56 113 SER A O 1
ATOM 878 N N . ASN A 1 114 ? 1.064 6.734 18.391 1 95.94 114 ASN A N 1
ATOM 879 C CA . ASN A 1 114 ? 1.043 7.707 19.484 1 95.94 114 ASN A CA 1
ATOM 880 C C . ASN A 1 114 ? 1.052 9.141 18.969 1 95.94 114 ASN A C 1
ATOM 882 O O . ASN A 1 114 ? 0.596 10.055 19.641 1 95.94 114 ASN A O 1
ATOM 886 N N . SER A 1 115 ? 1.601 9.438 17.859 1 97.38 115 SER A N 1
ATOM 887 C CA . SER A 1 115 ? 1.581 10.742 17.203 1 97.38 115 SER A CA 1
ATOM 888 C C . SER A 1 115 ? 1.229 10.609 15.719 1 97.38 115 SER A C 1
ATOM 890 O O . SER A 1 115 ? 1.271 9.508 15.164 1 97.38 115 SER A O 1
ATOM 892 N N . GLU A 1 116 ? 0.871 11.695 15.188 1 96.88 116 GLU A N 1
ATOM 893 C CA . GLU A 1 116 ? 0.316 11.656 13.836 1 96.88 116 GLU A CA 1
ATOM 894 C C . GLU A 1 116 ? 0.443 13.016 13.148 1 96.88 116 GLU A C 1
ATOM 896 O O . GLU A 1 116 ? 0.332 14.055 13.797 1 96.88 116 GLU A O 1
ATOM 901 N N . ILE A 1 117 ? 0.771 12.984 11.867 1 98.56 117 ILE A N 1
ATOM 902 C CA . ILE A 1 117 ? 0.716 14.195 11.055 1 98.56 117 ILE A CA 1
ATOM 903 C C . ILE A 1 117 ? -0.135 13.938 9.812 1 98.56 117 ILE A C 1
ATOM 905 O O . ILE A 1 117 ? 0.025 12.922 9.133 1 98.56 117 ILE A O 1
ATOM 909 N N . VAL A 1 118 ? -1.061 14.797 9.586 1 98.62 118 VAL A N 1
ATOM 910 C CA . VAL A 1 118 ? -1.982 14.688 8.461 1 98.62 118 VAL A CA 1
ATOM 911 C C . VAL A 1 118 ? -1.913 15.945 7.609 1 98.62 118 VAL A C 1
ATOM 913 O O . VAL A 1 118 ? -2.064 17.062 8.117 1 98.62 118 VAL A O 1
ATOM 916 N N . ILE A 1 119 ? -1.643 15.789 6.348 1 98.94 119 ILE A N 1
ATOM 917 C CA . ILE A 1 119 ? -1.613 16.875 5.383 1 98.94 119 ILE A CA 1
ATOM 918 C C . ILE A 1 119 ? -2.789 16.75 4.418 1 98.94 119 ILE A C 1
ATOM 920 O O . ILE A 1 119 ? -2.85 15.797 3.629 1 98.94 119 ILE A O 1
ATOM 924 N N . PRO A 1 120 ? -3.734 17.641 4.469 1 98.88 120 PRO A N 1
ATOM 925 C CA . PRO A 1 120 ? -4.789 17.594 3.453 1 98.88 120 PRO A CA 1
ATOM 926 C C . PRO A 1 120 ? -4.254 17.781 2.035 1 98.88 120 PRO A C 1
ATOM 928 O O . PRO A 1 120 ? -3.338 18.578 1.816 1 98.88 120 PRO A O 1
ATOM 931 N N . ILE A 1 121 ? -4.73 17.031 1.15 1 98.94 121 ILE A N 1
ATOM 932 C CA . ILE A 1 121 ? -4.465 17.188 -0.274 1 98.94 121 ILE A CA 1
ATOM 933 C C . ILE A 1 121 ? -5.559 18.047 -0.904 1 98.94 121 ILE A C 1
ATOM 935 O O . ILE A 1 121 ? -6.684 17.594 -1.106 1 98.94 121 ILE A O 1
ATOM 939 N N . ILE A 1 122 ? -5.223 19.25 -1.143 1 98.62 122 ILE A N 1
ATOM 940 C CA . ILE A 1 122 ? -6.164 20.219 -1.694 1 98.62 122 ILE A CA 1
ATOM 941 C C . ILE A 1 122 ? -5.703 20.656 -3.086 1 98.62 122 ILE A C 1
ATOM 943 O O . ILE A 1 122 ? -4.574 21.125 -3.256 1 98.62 122 ILE A O 1
ATOM 947 N N . ASN A 1 123 ? -6.465 20.438 -3.984 1 97.5 123 ASN A N 1
ATOM 948 C CA . ASN A 1 123 ? -6.199 20.828 -5.367 1 97.5 123 ASN A CA 1
ATOM 949 C C . ASN A 1 123 ? -7.277 21.766 -5.898 1 97.5 123 ASN A C 1
ATOM 951 O O . ASN A 1 123 ? -8.445 21.391 -5.988 1 97.5 123 ASN A O 1
ATOM 955 N N . ASP A 1 124 ? -6.883 23.016 -6.234 1 95 124 ASP A N 1
ATOM 956 C CA . ASP A 1 124 ? -7.801 24.047 -6.707 1 95 124 ASP A CA 1
ATOM 957 C C . ASP A 1 124 ? -8.953 24.25 -5.727 1 95 124 ASP A C 1
ATOM 959 O O . ASP A 1 124 ? -10.117 24.234 -6.121 1 95 124 ASP A O 1
ATOM 963 N N . GLY A 1 125 ? -8.648 24.203 -4.508 1 95.19 125 GLY A N 1
ATOM 964 C CA . GLY A 1 125 ? -9.602 24.5 -3.449 1 95.19 125 GLY A CA 1
ATOM 965 C C . GLY A 1 125 ? -10.438 23.297 -3.045 1 95.19 125 GLY A C 1
ATOM 966 O O . GLY A 1 125 ? -11.219 23.375 -2.094 1 95.19 125 GLY A O 1
ATOM 967 N N . ILE A 1 126 ? -10.289 22.25 -3.748 1 95.94 126 ILE A N 1
ATOM 968 C CA . ILE A 1 126 ? -11.07 21.047 -3.48 1 95.94 126 ILE A CA 1
ATOM 969 C C . ILE A 1 126 ? -10.242 20.062 -2.662 1 95.94 126 ILE A C 1
ATOM 971 O O . ILE A 1 126 ? -9.078 19.812 -2.977 1 95.94 126 ILE A O 1
ATOM 975 N N . VAL A 1 127 ? -10.859 19.5 -1.598 1 98 127 VAL A N 1
ATOM 976 C CA . VAL A 1 127 ? -10.188 18.5 -0.781 1 98 127 VAL A CA 1
ATOM 977 C C . VAL A 1 127 ? -10.258 17.141 -1.478 1 98 127 VAL A C 1
ATOM 979 O O . VAL A 1 127 ? -11.32 16.531 -1.556 1 98 127 VAL A O 1
ATOM 982 N N . CYS A 1 128 ? -9.148 16.656 -1.92 1 98.62 128 CYS A N 1
ATOM 983 C CA . CYS A 1 128 ? -9.062 15.406 -2.664 1 98.62 128 CYS A CA 1
ATOM 984 C C . CYS A 1 128 ? -8.82 14.234 -1.727 1 98.62 128 CYS A C 1
ATOM 986 O O . CYS A 1 128 ? -9.125 13.086 -2.066 1 98.62 128 CYS A O 1
ATOM 988 N N . GLY A 1 129 ? -8.258 14.492 -0.559 1 98.69 129 GLY A N 1
ATOM 989 C CA . GLY A 1 129 ? -7.91 13.469 0.419 1 98.69 129 GLY A CA 1
ATOM 990 C C . GLY A 1 129 ? -6.918 13.961 1.457 1 98.69 129 GLY A C 1
ATOM 991 O O . GLY A 1 129 ? -6.883 15.148 1.78 1 98.69 129 GLY A O 1
ATOM 992 N N . VAL A 1 130 ? -6.199 12.984 2.062 1 98.88 130 VAL A N 1
ATOM 993 C CA . VAL A 1 130 ? -5.145 13.328 3.012 1 98.88 130 VAL A CA 1
ATOM 994 C C . VAL A 1 130 ? -3.967 12.375 2.848 1 98.88 130 VAL A C 1
ATOM 996 O O . VAL A 1 130 ? -4.145 11.227 2.434 1 98.88 130 VAL A O 1
ATOM 999 N N . LEU A 1 131 ? -2.822 12.867 3.07 1 98.94 131 LEU A N 1
ATOM 1000 C CA . LEU A 1 131 ? -1.659 12.078 3.449 1 98.94 131 LEU A CA 1
ATOM 1001 C C . LEU A 1 131 ? -1.57 11.93 4.965 1 98.94 131 LEU A C 1
ATOM 1003 O O . LEU A 1 131 ? -1.548 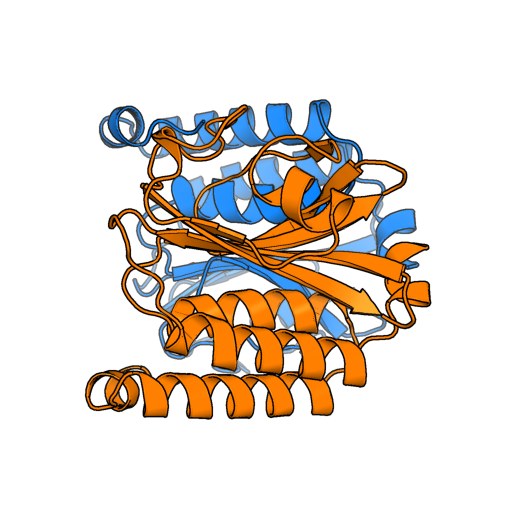12.922 5.688 1 98.94 131 LEU A O 1
ATOM 1007 N N . ASP A 1 132 ? -1.598 10.758 5.391 1 98.44 132 ASP A N 1
ATOM 1008 C CA . ASP A 1 132 ? -1.569 10.461 6.82 1 98.44 132 ASP A CA 1
ATOM 1009 C C . ASP A 1 132 ? -0.328 9.656 7.188 1 98.44 132 ASP A C 1
ATOM 1011 O O . ASP A 1 132 ? 0.015 8.688 6.508 1 98.44 132 ASP A O 1
ATOM 1015 N N . ILE A 1 133 ? 0.402 10.031 8.219 1 98.62 133 ILE A N 1
ATOM 1016 C CA . ILE A 1 133 ? 1.566 9.32 8.734 1 98.62 133 ILE A CA 1
ATOM 1017 C C . ILE A 1 133 ? 1.453 9.18 10.25 1 98.62 133 ILE A C 1
ATOM 1019 O O . ILE A 1 133 ? 1.228 10.164 10.961 1 98.62 133 ILE A O 1
ATOM 1023 N N . ASP A 1 134 ? 1.596 7.988 10.711 1 97.62 134 ASP A N 1
ATOM 1024 C CA . ASP A 1 134 ? 1.507 7.668 12.125 1 97.62 134 ASP A CA 1
ATOM 1025 C C . ASP A 1 134 ? 2.857 7.203 12.672 1 97.62 134 ASP A C 1
ATOM 1027 O O . ASP A 1 134 ? 3.688 6.684 11.922 1 97.62 134 ASP A O 1
ATOM 1031 N N . SER A 1 135 ? 3.043 7.391 13.938 1 98 135 SER A N 1
ATOM 1032 C CA . SER A 1 135 ? 4.234 6.934 14.648 1 98 135 SER A CA 1
ATOM 1033 C C . SER A 1 135 ? 3.877 6.34 16 1 98 135 SER A C 1
ATOM 1035 O O . SER A 1 135 ? 2.953 6.809 16.672 1 98 135 SER A O 1
ATOM 1037 N N . PRO A 1 136 ? 4.629 5.316 16.438 1 97.12 136 PRO A N 1
ATOM 1038 C CA . PRO A 1 136 ? 4.441 4.812 17.797 1 97.12 136 PRO A CA 1
ATOM 1039 C C . PRO A 1 136 ? 5.113 5.688 18.859 1 97.12 136 PRO A C 1
ATOM 1041 O O . PRO A 1 136 ? 4.957 5.445 20.047 1 97.12 136 PRO A O 1
ATOM 1044 N N . ILE A 1 137 ? 5.906 6.656 18.391 1 97.69 137 ILE A N 1
ATOM 1045 C CA . ILE A 1 137 ? 6.633 7.555 19.281 1 97.69 137 ILE A CA 1
ATOM 1046 C C . ILE A 1 137 ? 5.832 8.836 19.484 1 97.69 137 ILE A C 1
ATOM 1048 O O . ILE A 1 137 ? 5.355 9.438 18.516 1 97.69 137 ILE A O 1
ATOM 1052 N N . PHE A 1 138 ? 5.684 9.289 20.734 1 97.31 138 PHE A N 1
ATOM 1053 C CA . PHE A 1 138 ? 5.035 10.562 21.016 1 97.31 138 PHE A CA 1
ATOM 1054 C C . PHE A 1 138 ? 5.852 11.719 20.453 1 97.31 138 PHE A C 1
ATOM 1056 O O . PHE A 1 138 ? 7.082 11.656 20.406 1 97.31 138 PHE A O 1
ATOM 1063 N N . ASN A 1 139 ? 5.16 12.727 19.984 1 97.62 139 ASN A N 1
ATOM 1064 C CA . ASN A 1 139 ? 5.793 13.969 19.531 1 97.62 139 ASN A CA 1
ATOM 1065 C C . ASN A 1 139 ? 6.863 13.703 18.484 1 97.62 139 ASN A C 1
ATOM 1067 O O . ASN A 1 139 ? 7.945 14.289 18.531 1 97.62 139 ASN A O 1
ATOM 1071 N N . ARG A 1 140 ? 6.598 12.797 17.625 1 98.19 140 ARG A N 1
ATOM 1072 C CA . ARG A 1 140 ? 7.582 12.344 16.641 1 98.19 140 ARG A CA 1
ATOM 1073 C C . ARG A 1 140 ? 7.77 13.383 15.539 1 98.19 140 ARG A C 1
ATOM 1075 O O . ARG A 1 140 ? 8.867 13.523 14.992 1 98.19 140 ARG A O 1
ATOM 1082 N N . PHE A 1 141 ? 6.758 14.109 15.242 1 98.56 141 PHE A N 1
ATOM 1083 C CA . PHE A 1 141 ? 6.777 14.961 14.055 1 98.56 141 PHE A CA 1
ATOM 1084 C C . PHE A 1 141 ? 7.039 16.422 14.438 1 98.56 141 PHE A C 1
ATOM 1086 O O . PHE A 1 141 ? 6.371 16.969 15.32 1 98.56 141 PHE A O 1
ATOM 1093 N N . THR A 1 142 ? 7.965 16.984 13.719 1 98.25 142 THR A N 1
ATOM 1094 C CA . THR A 1 142 ? 8.328 18.375 13.938 1 98.25 142 THR A CA 1
ATOM 1095 C C . THR A 1 142 ? 7.945 19.234 12.727 1 98.25 142 THR A C 1
ATOM 1097 O O . THR A 1 142 ? 7.375 18.719 11.766 1 98.25 142 THR A O 1
ATOM 1100 N N . GLU A 1 143 ? 8.328 20.484 12.852 1 98.38 143 GLU A N 1
ATOM 1101 C CA . GLU A 1 143 ? 8.094 21.422 11.742 1 98.38 143 GLU A CA 1
ATOM 1102 C C . GLU A 1 143 ? 8.852 20.984 10.492 1 98.38 143 GLU A C 1
ATOM 1104 O O . GLU A 1 143 ? 8.438 21.297 9.375 1 98.38 143 GLU A O 1
ATOM 1109 N N . LEU A 1 144 ? 9.922 20.297 10.758 1 98.5 144 LEU A N 1
ATOM 1110 C CA . LEU A 1 144 ? 10.727 19.859 9.625 1 98.5 144 LEU A CA 1
ATOM 1111 C C . LEU A 1 144 ? 9.945 18.859 8.766 1 98.5 144 LEU A C 1
ATOM 1113 O O . LEU A 1 144 ? 9.867 19.016 7.543 1 98.5 144 LEU A O 1
ATOM 1117 N N . GLU A 1 145 ? 9.391 17.781 9.398 1 98.56 145 GLU A N 1
ATOM 1118 C CA . GLU A 1 145 ? 8.562 16.844 8.656 1 98.56 145 GLU A CA 1
ATOM 1119 C C . GLU A 1 145 ? 7.402 17.547 7.957 1 98.56 145 GLU A C 1
ATOM 1121 O O . GLU A 1 145 ? 7.117 17.281 6.789 1 98.56 145 GLU A O 1
ATOM 1126 N N . GLU A 1 146 ? 6.77 18.406 8.75 1 98.81 146 GLU A N 1
ATOM 1127 C CA . GLU A 1 146 ? 5.637 19.141 8.18 1 98.81 146 GLU A CA 1
ATOM 1128 C C . GLU A 1 146 ? 6.039 19.859 6.898 1 98.81 146 GLU A C 1
ATOM 1130 O O . GLU A 1 146 ? 5.359 19.75 5.875 1 98.81 146 GLU A O 1
ATOM 1135 N N . LYS A 1 147 ? 7.133 20.578 6.941 1 98.81 147 LYS A N 1
ATOM 1136 C CA . LYS A 1 147 ? 7.633 21.344 5.805 1 98.81 147 LYS A CA 1
ATOM 1137 C C . LYS A 1 147 ? 7.812 20.453 4.574 1 98.81 147 LYS A C 1
ATOM 1139 O O . LYS A 1 147 ? 7.316 20.781 3.494 1 98.81 147 LYS A O 1
ATOM 1144 N N . TYR A 1 148 ? 8.438 19.359 4.707 1 98.88 148 TYR A N 1
ATOM 1145 C CA . TYR A 1 148 ? 8.789 18.531 3.559 1 98.88 148 TYR A CA 1
ATOM 1146 C C . TYR A 1 148 ? 7.598 17.688 3.109 1 98.88 148 TYR A C 1
ATOM 1148 O O . TYR A 1 148 ? 7.461 17.375 1.924 1 98.88 148 TYR A O 1
ATOM 1156 N N . LEU A 1 149 ? 6.719 17.312 4.027 1 98.94 149 LEU A N 1
ATOM 1157 C CA . LEU A 1 149 ? 5.523 16.578 3.633 1 98.94 149 LEU A CA 1
ATOM 1158 C C . LEU A 1 149 ? 4.547 17.484 2.891 1 98.94 149 LEU A C 1
ATOM 1160 O O . LEU A 1 149 ? 3.838 17.031 1.987 1 98.94 149 LEU A O 1
ATOM 1164 N N . VAL A 1 150 ? 4.512 18.766 3.254 1 98.94 150 VAL A N 1
ATOM 1165 C CA . VAL A 1 150 ? 3.727 19.719 2.484 1 98.94 150 VAL A CA 1
ATOM 1166 C C . VAL A 1 150 ? 4.273 19.812 1.062 1 98.94 150 VAL A C 1
ATOM 1168 O O . VAL A 1 150 ? 3.512 19.797 0.093 1 98.94 150 VAL A O 1
ATOM 1171 N N . LYS A 1 151 ? 5.598 19.906 0.94 1 98.94 151 LYS A N 1
ATOM 1172 C CA . LYS A 1 151 ? 6.207 19.906 -0.385 1 98.94 151 LYS A CA 1
ATOM 1173 C C . LYS A 1 151 ? 5.883 18.625 -1.145 1 98.94 151 LYS A C 1
ATOM 1175 O O . LYS A 1 151 ? 5.676 18.641 -2.359 1 98.94 151 LYS A O 1
ATOM 1180 N N . PHE A 1 152 ? 5.895 17.562 -0.431 1 98.94 152 PHE A N 1
ATOM 1181 C CA . PHE A 1 152 ? 5.555 16.25 -0.996 1 98.94 152 PHE A CA 1
ATOM 1182 C C . PHE A 1 152 ? 4.156 16.281 -1.604 1 98.94 152 PHE A C 1
ATOM 1184 O O . PHE A 1 152 ? 3.975 15.914 -2.768 1 98.94 152 PHE A O 1
ATOM 1191 N N . VAL A 1 153 ? 3.203 16.766 -0.882 1 98.94 153 VAL A N 1
ATOM 1192 C CA . VAL A 1 153 ? 1.814 16.828 -1.326 1 98.94 153 VAL A CA 1
ATOM 1193 C C . VAL A 1 153 ? 1.689 17.828 -2.48 1 98.94 153 VAL A C 1
ATOM 1195 O O . VAL A 1 153 ? 0.938 17.594 -3.43 1 98.94 153 VAL A O 1
ATOM 1198 N N . ASN A 1 154 ? 2.406 18.922 -2.395 1 98.75 154 ASN A N 1
ATOM 1199 C CA . ASN A 1 154 ? 2.396 19.875 -3.494 1 98.75 154 ASN A CA 1
ATOM 1200 C C . ASN A 1 154 ? 2.873 19.25 -4.797 1 98.75 154 ASN A C 1
ATOM 1202 O O . ASN A 1 154 ? 2.326 19.531 -5.867 1 98.75 154 ASN A O 1
ATOM 1206 N N . LYS A 1 155 ? 3.91 18.438 -4.715 1 98.81 155 LYS A N 1
ATOM 1207 C CA . LYS A 1 155 ? 4.395 17.734 -5.902 1 98.81 155 LYS A CA 1
ATOM 1208 C C . LYS A 1 155 ? 3.334 16.797 -6.453 1 98.81 155 LYS A C 1
ATOM 1210 O O . LYS A 1 155 ? 3.16 16.688 -7.668 1 98.81 155 LYS A O 1
ATOM 1215 N N . LEU A 1 156 ? 2.637 16.078 -5.547 1 98.88 156 LEU A N 1
ATOM 1216 C CA . LEU A 1 156 ? 1.532 15.242 -5.996 1 98.88 156 LEU A CA 1
ATOM 1217 C C . LEU A 1 156 ? 0.508 16.062 -6.773 1 98.88 156 LEU A C 1
ATOM 1219 O O . LEU A 1 156 ? 0.053 15.648 -7.84 1 98.88 156 LEU A O 1
ATOM 1223 N N . ASN A 1 157 ? 0.178 17.219 -6.23 1 98.69 157 ASN A N 1
ATOM 1224 C CA . ASN A 1 157 ? -0.813 18.078 -6.855 1 98.69 157 ASN A CA 1
ATOM 1225 C C . ASN A 1 157 ? -0.358 18.562 -8.227 1 98.69 157 ASN A C 1
ATOM 1227 O O . ASN A 1 157 ? -1.184 18.812 -9.109 1 98.69 157 ASN A O 1
ATOM 1231 N N . GLU A 1 158 ? 0.906 18.672 -8.414 1 98.12 158 GLU A N 1
ATOM 1232 C CA . GLU A 1 158 ? 1.453 19.125 -9.695 1 98.12 158 GLU A CA 1
ATOM 1233 C C . GLU A 1 158 ? 1.304 18.031 -10.758 1 98.12 158 GLU A C 1
ATOM 1235 O O . GLU A 1 158 ? 1.145 18.344 -11.945 1 98.12 158 GLU A O 1
ATOM 1240 N N . TYR A 1 159 ? 1.321 16.797 -10.359 1 98.19 159 TYR A N 1
ATOM 1241 C CA . TYR A 1 159 ? 1.47 15.727 -11.352 1 98.19 159 TYR A CA 1
ATOM 1242 C C . TYR A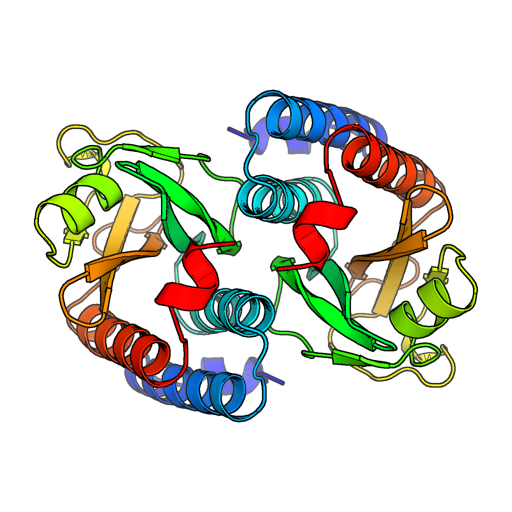 1 159 ? 0.178 14.93 -11.492 1 98.19 159 TYR A C 1
ATOM 1244 O O . TYR A 1 159 ? -0.039 14.266 -12.508 1 98.19 159 TYR A O 1
ATOM 1252 N N . ILE A 1 160 ? -0.652 14.938 -10.492 1 97.94 160 ILE A N 1
ATOM 1253 C CA . ILE A 1 160 ? -1.798 14.039 -10.469 1 97.94 160 ILE A CA 1
ATOM 1254 C C . ILE A 1 160 ? -3.064 14.805 -10.844 1 97.94 160 ILE A C 1
ATOM 1256 O O . ILE A 1 160 ? -3.344 15.867 -10.289 1 97.94 160 ILE A O 1
ATOM 1260 N N . ASP A 1 161 ? -3.775 14.32 -11.812 1 96.81 161 ASP A N 1
ATOM 1261 C CA . ASP A 1 161 ? -5.121 14.805 -12.117 1 96.81 161 ASP A CA 1
ATOM 1262 C C . ASP A 1 161 ? -6.148 14.211 -11.156 1 96.81 161 ASP A C 1
ATOM 1264 O O . ASP A 1 161 ? -6.762 13.188 -11.461 1 96.81 161 ASP A O 1
ATOM 1268 N N . TRP A 1 162 ? -6.383 14.867 -10.055 1 97.19 162 TRP A N 1
ATOM 1269 C CA . TRP A 1 162 ? -7.211 14.344 -8.969 1 97.19 162 TRP A CA 1
ATOM 1270 C C . TRP A 1 162 ? -8.664 14.219 -9.406 1 97.19 162 TRP A C 1
ATOM 1272 O O . TRP A 1 162 ? -9.375 13.305 -8.977 1 97.19 162 TRP A O 1
ATOM 1282 N N . GLU A 1 163 ? -9.062 15.18 -10.172 1 93.94 163 GLU A N 1
ATOM 1283 C CA . GLU A 1 163 ? -10.445 15.125 -10.641 1 93.94 163 GLU A CA 1
ATOM 1284 C C . GLU A 1 163 ? -10.727 13.828 -11.391 1 93.94 163 GLU A C 1
ATOM 1286 O O . GLU A 1 163 ? -11.734 13.164 -11.141 1 93.94 163 GLU A O 1
ATOM 1291 N N . LYS A 1 164 ? -9.867 13.531 -12.273 1 93.44 164 LYS A N 1
ATOM 1292 C CA . LYS A 1 164 ? -10.008 12.297 -13.047 1 93.44 164 LYS A CA 1
ATOM 1293 C C . LYS A 1 164 ? -9.867 11.07 -12.148 1 93.44 164 LYS A C 1
ATOM 1295 O O . LYS A 1 164 ? -10.633 10.109 -12.273 1 93.44 164 LYS A O 1
ATOM 1300 N N . PHE A 1 165 ? -8.977 11.055 -11.227 1 94.62 165 PHE A N 1
ATOM 1301 C CA . PHE A 1 165 ? -8.672 9.922 -10.367 1 94.62 165 PHE A CA 1
ATOM 1302 C C . PHE A 1 165 ? -9.844 9.625 -9.43 1 94.62 165 PHE A C 1
ATOM 1304 O O . PHE A 1 165 ? -10.18 8.461 -9.203 1 94.62 165 PHE A O 1
ATOM 1311 N N . LEU A 1 166 ? -10.492 10.648 -8.891 1 93.12 166 LEU A N 1
ATOM 1312 C CA . LEU A 1 166 ? -11.5 10.477 -7.844 1 93.12 166 LEU A CA 1
ATOM 1313 C C . LEU A 1 166 ? -12.875 10.211 -8.453 1 93.12 166 LEU A C 1
ATOM 1315 O O . LEU A 1 166 ? -13.789 9.773 -7.762 1 93.12 166 LEU A O 1
ATOM 1319 N N . LYS A 1 167 ? -13.109 10.469 -9.727 1 84.19 167 LYS A N 1
ATOM 1320 C CA . LYS A 1 167 ? -14.367 10.18 -10.406 1 84.19 167 LYS A CA 1
ATOM 1321 C C . LYS A 1 167 ? -14.508 8.688 -10.688 1 84.19 167 LYS A C 1
ATOM 1323 O O . LYS A 1 167 ? -15.625 8.188 -10.852 1 84.19 167 LYS A O 1
ATOM 1328 N N . ASN A 1 168 ? -13.461 7.934 -10.578 1 70.12 168 ASN A N 1
ATOM 1329 C CA . ASN A 1 168 ? -13.453 6.508 -10.898 1 70.12 168 ASN A CA 1
ATOM 1330 C C . ASN A 1 168 ? -13.719 5.656 -9.664 1 70.12 168 ASN A C 1
ATOM 1332 O O . ASN A 1 168 ? -13.117 5.871 -8.609 1 70.12 168 ASN A O 1
ATOM 1336 N N . MET B 1 1 ? -9.078 -5.172 14.383 1 54.38 1 MET B N 1
ATOM 1337 C CA . MET B 1 1 ? -7.652 -4.867 14.469 1 54.38 1 MET B CA 1
ATOM 1338 C C . MET B 1 1 ? -6.84 -6.129 14.742 1 54.38 1 MET B C 1
ATOM 1340 O O . MET B 1 1 ? -7.211 -6.938 15.602 1 54.38 1 MET B O 1
ATOM 1344 N N . ILE B 1 2 ? -5.922 -6.387 13.711 1 66.38 2 ILE B N 1
ATOM 1345 C CA . ILE B 1 2 ? -5.133 -7.605 13.836 1 66.38 2 ILE B CA 1
ATOM 1346 C C . ILE B 1 2 ? -4.25 -7.527 15.078 1 66.38 2 ILE B C 1
ATOM 1348 O O . ILE B 1 2 ? -3.443 -6.605 15.219 1 66.38 2 ILE B O 1
ATOM 1352 N N . LYS B 1 3 ? -4.758 -8.164 16.141 1 59.41 3 LYS B N 1
ATOM 1353 C CA . LYS B 1 3 ? -3.914 -8.234 17.328 1 59.41 3 LYS B CA 1
ATOM 1354 C C . LYS B 1 3 ? -2.752 -9.203 17.125 1 59.41 3 LYS B C 1
ATOM 1356 O O . LYS B 1 3 ? -2.943 -10.422 17.141 1 59.41 3 LYS B O 1
ATOM 1361 N N . LEU B 1 4 ? -1.572 -8.719 16.875 1 62.69 4 LEU B N 1
ATOM 1362 C CA . LEU B 1 4 ? -0.351 -9.406 16.484 1 62.69 4 LEU B CA 1
ATOM 1363 C C . LEU B 1 4 ? 0.08 -10.406 17.547 1 62.69 4 LEU B C 1
ATOM 1365 O O . LEU B 1 4 ? 0.573 -11.492 17.219 1 62.69 4 LEU B O 1
ATOM 1369 N N . ASP B 1 5 ? -0.143 -10.031 18.812 1 63.94 5 ASP B N 1
ATOM 1370 C CA . ASP B 1 5 ? 0.35 -10.914 19.859 1 63.94 5 ASP B CA 1
ATOM 1371 C C . ASP B 1 5 ? -0.281 -12.297 19.766 1 63.94 5 ASP B C 1
ATOM 1373 O O . ASP B 1 5 ? 0.375 -13.305 20.031 1 63.94 5 ASP B O 1
ATOM 1377 N N . SER B 1 6 ? -1.449 -12.359 19.359 1 73.44 6 SER B N 1
ATOM 1378 C CA . SER B 1 6 ? -2.127 -13.641 19.25 1 73.44 6 SER B CA 1
ATOM 1379 C C . SER B 1 6 ? -1.646 -14.43 18.031 1 73.44 6 SER B C 1
ATOM 1381 O O . SER B 1 6 ? -1.698 -15.656 18.031 1 73.44 6 SER B O 1
ATOM 1383 N N . ILE B 1 7 ? -1.072 -13.766 17.141 1 81.56 7 ILE B N 1
ATOM 1384 C CA . ILE B 1 7 ? -0.678 -14.391 15.883 1 81.56 7 ILE B CA 1
ATOM 1385 C C . ILE B 1 7 ? 0.622 -15.164 16.078 1 81.56 7 ILE B C 1
ATOM 1387 O O . ILE B 1 7 ? 0.833 -16.203 15.445 1 81.56 7 ILE B O 1
ATOM 1391 N N . ASN B 1 8 ? 1.391 -14.75 17.016 1 80.62 8 ASN B N 1
ATOM 1392 C CA . ASN B 1 8 ? 2.699 -15.359 17.203 1 80.62 8 ASN B CA 1
ATOM 1393 C C . ASN B 1 8 ? 2.574 -16.797 17.719 1 80.62 8 ASN B C 1
ATOM 1395 O O . ASN B 1 8 ? 3.506 -17.594 17.578 1 80.62 8 ASN B O 1
ATOM 1399 N N . LYS B 1 9 ? 1.493 -17.234 18.203 1 86.75 9 LYS B N 1
ATOM 1400 C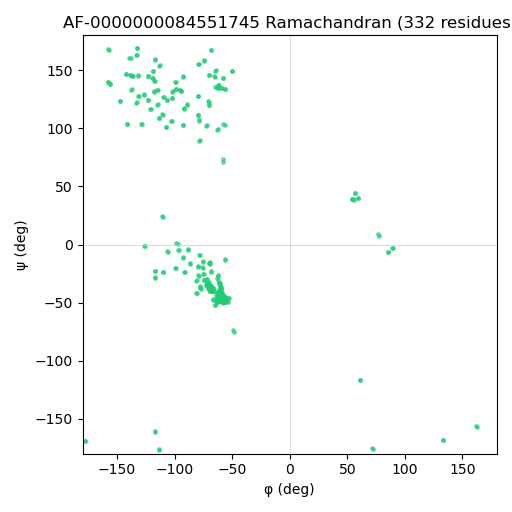 CA . LYS B 1 9 ? 1.281 -18.562 18.766 1 86.75 9 LYS B CA 1
ATOM 1401 C C . LYS B 1 9 ? 0.622 -19.484 17.734 1 86.75 9 LYS B C 1
ATOM 1403 O O . LYS B 1 9 ? 0.477 -20.688 17.969 1 86.75 9 LYS B O 1
ATOM 1408 N N . MET B 1 10 ? 0.387 -19 16.594 1 91.75 10 MET B N 1
ATOM 1409 C CA . MET B 1 10 ? -0.327 -19.75 15.57 1 91.75 10 MET B CA 1
ATOM 1410 C C . MET B 1 10 ? 0.648 -20.5 14.664 1 91.75 10 MET B C 1
ATOM 1412 O O . MET B 1 10 ? 1.754 -20.016 14.414 1 91.75 10 MET B O 1
ATOM 1416 N N . THR B 1 11 ? 0.143 -21.672 14.297 1 94.5 11 THR B N 1
ATOM 1417 C CA . THR B 1 11 ? 0.859 -22.328 13.211 1 94.5 11 THR B CA 1
ATOM 1418 C C . THR B 1 11 ? 0.681 -21.547 11.906 1 94.5 11 THR B C 1
ATOM 1420 O O . THR B 1 11 ? -0.19 -20.688 11.805 1 94.5 11 THR B O 1
ATOM 1423 N N . ASN B 1 12 ? 1.501 -21.906 10.93 1 95.31 12 ASN B N 1
ATOM 1424 C CA . ASN B 1 12 ? 1.354 -21.234 9.641 1 95.31 12 ASN B CA 1
ATOM 1425 C C . ASN B 1 12 ? -0.041 -21.438 9.055 1 95.31 12 ASN B C 1
ATOM 1427 O O . ASN B 1 12 ? -0.665 -20.5 8.578 1 95.31 12 ASN B O 1
ATOM 1431 N N . GLU B 1 13 ? -0.476 -22.625 9.078 1 96.5 13 GLU B N 1
ATOM 1432 C CA . GLU B 1 13 ? -1.788 -22.891 8.5 1 96.5 13 GLU B CA 1
ATOM 1433 C C . GLU B 1 13 ? -2.883 -22.125 9.227 1 96.5 13 GLU B C 1
ATOM 1435 O O . GLU B 1 13 ? -3.811 -21.609 8.602 1 96.5 13 GLU B O 1
ATOM 1440 N N . GLN B 1 14 ? -2.783 -22.062 10.555 1 97.12 14 GLN B N 1
ATOM 1441 C CA . GLN B 1 14 ? -3.738 -21.266 11.32 1 97.12 14 GLN B CA 1
ATOM 1442 C C . GLN B 1 14 ? -3.695 -19.797 10.906 1 97.12 14 GLN B C 1
ATOM 1444 O O . GLN B 1 14 ? -4.738 -19.156 10.789 1 97.12 14 GLN B O 1
ATOM 1449 N N . LYS B 1 15 ? -2.52 -19.312 10.711 1 97.38 15 LYS B N 1
ATOM 1450 C CA . LYS B 1 15 ? -2.365 -17.938 10.258 1 97.38 15 LYS B CA 1
ATOM 1451 C C . LYS B 1 15 ? -3.037 -17.719 8.906 1 97.38 15 LYS B C 1
ATOM 1453 O O . LYS B 1 15 ? -3.693 -16.703 8.688 1 97.38 15 LYS B O 1
ATOM 1458 N N . TYR B 1 16 ? -2.877 -18.656 8.047 1 98.12 16 TYR B N 1
ATOM 1459 C CA . TYR B 1 16 ? -3.408 -18.516 6.695 1 98.12 16 TYR B CA 1
ATOM 1460 C C . TYR B 1 16 ? -4.926 -18.641 6.691 1 98.12 16 TYR B C 1
ATOM 1462 O O . TYR B 1 16 ? -5.609 -17.969 5.91 1 98.12 16 TYR B O 1
ATOM 1470 N N . ARG B 1 17 ? -5.465 -19.484 7.559 1 98 17 ARG B N 1
ATOM 1471 C CA . ARG B 1 17 ? -6.914 -19.516 7.727 1 98 17 ARG B CA 1
ATOM 1472 C C . ARG B 1 17 ? -7.434 -18.188 8.258 1 98 17 ARG B C 1
ATOM 1474 O O . ARG B 1 17 ? -8.461 -17.672 7.797 1 98 17 ARG B O 1
ATOM 1481 N N . TYR B 1 18 ? -6.723 -17.703 9.234 1 97.69 18 TYR B N 1
ATOM 1482 C CA . TYR B 1 18 ? -7.07 -16.406 9.797 1 97.69 18 TYR B CA 1
ATOM 1483 C C . TYR B 1 18 ? -6.969 -15.305 8.742 1 97.69 18 TYR B C 1
ATOM 1485 O O . TYR B 1 18 ? -7.812 -14.406 8.688 1 97.69 18 TYR B O 1
ATOM 1493 N N . MET B 1 19 ? -5.973 -15.367 7.906 1 98.19 19 MET B N 1
ATOM 1494 C CA . MET B 1 19 ? -5.781 -14.445 6.785 1 98.19 19 MET B CA 1
ATOM 1495 C C . MET B 1 19 ? -7.031 -14.391 5.91 1 98.19 19 MET B C 1
ATOM 1497 O O . MET B 1 19 ? -7.504 -13.305 5.566 1 98.19 19 MET B O 1
ATOM 1501 N N . LEU B 1 20 ? -7.586 -15.523 5.59 1 98.69 20 LEU B N 1
ATOM 1502 C CA . LEU B 1 20 ? -8.773 -15.586 4.746 1 98.69 20 LEU B CA 1
ATOM 1503 C C . LEU B 1 20 ? -9.984 -15.008 5.465 1 98.69 20 LEU B C 1
ATOM 1505 O O . LEU B 1 20 ? -10.836 -14.367 4.84 1 98.69 20 LEU B O 1
ATOM 1509 N N . THR B 1 21 ? -10.055 -15.227 6.762 1 98.25 21 THR B N 1
ATOM 1510 C CA . THR B 1 21 ? -11.133 -14.664 7.566 1 98.25 21 THR B CA 1
ATOM 1511 C C . THR B 1 21 ? -11.07 -13.141 7.57 1 98.25 21 THR B C 1
ATOM 1513 O O . THR B 1 21 ? -12.094 -12.477 7.371 1 98.25 21 THR B O 1
ATOM 1516 N N . LEU B 1 22 ? -9.922 -12.633 7.801 1 97.94 22 LEU B N 1
ATOM 1517 C CA . LEU B 1 22 ? -9.75 -11.188 7.789 1 97.94 22 LEU B CA 1
ATOM 1518 C C . LEU B 1 22 ? -10.102 -10.609 6.422 1 97.94 22 LEU B C 1
ATOM 1520 O O . LEU B 1 22 ? -10.773 -9.578 6.336 1 97.94 22 LEU B O 1
ATOM 1524 N N . LEU B 1 23 ? -9.633 -11.289 5.383 1 98.62 23 LEU B N 1
ATOM 1525 C CA . LEU B 1 23 ? -9.922 -10.82 4.035 1 98.62 23 LEU B CA 1
ATOM 1526 C C . LEU B 1 23 ? -11.43 -10.797 3.781 1 98.62 23 LEU B C 1
ATOM 1528 O O . LEU B 1 23 ? -11.953 -9.828 3.234 1 98.62 23 LEU B O 1
ATOM 1532 N N . GLU B 1 24 ? -12.078 -11.859 4.109 1 98.38 24 GLU B N 1
ATOM 1533 C CA . GLU B 1 24 ? -13.523 -11.93 3.912 1 98.38 24 GLU B CA 1
ATOM 1534 C C . GLU B 1 24 ? -14.234 -10.812 4.668 1 98.38 24 GLU B C 1
ATOM 1536 O O . GLU B 1 24 ? -15.18 -10.211 4.148 1 98.38 24 GLU B O 1
ATOM 1541 N N . GLY B 1 25 ? -13.859 -10.57 5.914 1 98 25 GLY B N 1
ATOM 1542 C CA . GLY B 1 25 ? -14.406 -9.453 6.668 1 98 25 GLY B CA 1
ATOM 1543 C C . GLY B 1 25 ? -14.203 -8.117 5.984 1 98 25 GLY B C 1
ATOM 1544 O O . GLY B 1 25 ? -15.125 -7.309 5.906 1 98 25 GLY B O 1
ATOM 1545 N N . GLN B 1 26 ? -13.031 -7.875 5.5 1 98.06 26 GLN B N 1
ATOM 1546 C CA . GLN B 1 26 ? -12.703 -6.652 4.777 1 98.06 26 GLN B CA 1
ATOM 1547 C C . GLN B 1 26 ? -13.562 -6.504 3.527 1 98.06 26 GLN B C 1
ATOM 1549 O O . GLN B 1 26 ? -14.172 -5.453 3.311 1 98.06 26 GLN B O 1
ATOM 1554 N N . LEU B 1 27 ? -13.656 -7.555 2.734 1 98.62 27 LEU B N 1
ATOM 1555 C CA . LEU B 1 27 ? -14.328 -7.508 1.441 1 98.62 27 LEU B CA 1
ATOM 1556 C C . LEU B 1 27 ? -15.836 -7.395 1.617 1 98.62 27 LEU B C 1
ATOM 1558 O O . LEU B 1 27 ? -16.516 -6.766 0.804 1 98.62 27 LEU B O 1
ATOM 1562 N N . SER B 1 28 ? -16.344 -7.988 2.623 1 98.06 28 SER B N 1
ATOM 1563 C CA . SER B 1 28 ? -17.797 -8.008 2.824 1 98.06 28 SER B CA 1
ATOM 1564 C C . SER B 1 28 ? -18.281 -6.691 3.422 1 98.06 28 SER B C 1
ATOM 1566 O O . SER B 1 28 ? -19.453 -6.336 3.275 1 98.06 28 SER B O 1
ATOM 1568 N N . SER B 1 29 ? -17.406 -5.918 4.02 1 97.25 29 SER B N 1
ATOM 1569 C CA . SER B 1 29 ? -17.828 -4.727 4.746 1 97.25 29 SER B CA 1
ATOM 1570 C C . SER B 1 29 ? -17.5 -3.459 3.969 1 97.25 29 SER B C 1
ATOM 1572 O O . SER B 1 29 ? -17.828 -2.354 4.402 1 97.25 29 SER B O 1
ATOM 1574 N N . GLU B 1 30 ? -16.828 -3.574 2.904 1 98 30 GLU B N 1
ATOM 1575 C CA . GLU B 1 30 ? -16.375 -2.422 2.131 1 98 30 GLU B CA 1
ATOM 1576 C C . GLU B 1 30 ? -16.562 -2.65 0.634 1 98 30 GLU B C 1
ATOM 1578 O O . GLU B 1 30 ? -16.203 -3.707 0.111 1 98 30 GLU B O 1
ATOM 1583 N N . SER B 1 31 ? -17.125 -1.636 -0.045 1 96.69 31 SER B N 1
ATOM 1584 C CA . SER B 1 31 ? -17.406 -1.782 -1.469 1 96.69 31 SER B CA 1
ATOM 1585 C C . SER B 1 31 ? -16.328 -1.125 -2.318 1 96.69 31 SER B C 1
ATOM 1587 O O . SER B 1 31 ? -16.25 -1.366 -3.525 1 96.69 31 SER B O 1
ATOM 1589 N N . ASP B 1 32 ? -15.57 -0.208 -1.72 1 97.38 32 ASP B N 1
ATOM 1590 C CA . ASP B 1 32 ? -14.508 0.453 -2.475 1 97.38 32 ASP B CA 1
ATOM 1591 C C . ASP B 1 32 ? -13.367 -0.515 -2.783 1 97.38 32 ASP B C 1
ATOM 1593 O O . ASP B 1 32 ? -12.703 -1.013 -1.872 1 97.38 32 ASP B O 1
ATOM 1597 N N . VAL B 1 33 ? -13.086 -0.723 -4.008 1 97.88 33 VAL B N 1
ATOM 1598 C CA . VAL B 1 33 ? -12.141 -1.746 -4.438 1 97.88 33 VAL B CA 1
ATOM 1599 C C . VAL B 1 33 ? -10.727 -1.352 -4.02 1 97.88 33 VAL B C 1
ATOM 1601 O O . VAL B 1 33 ? -9.938 -2.201 -3.598 1 97.88 33 VAL B O 1
ATOM 1604 N N . LEU B 1 34 ? -10.422 -0.071 -4.152 1 97.81 34 LEU B N 1
ATOM 1605 C CA . LEU B 1 34 ? -9.094 0.393 -3.785 1 97.81 34 LEU B CA 1
ATOM 1606 C C . LEU B 1 34 ? -8.828 0.169 -2.301 1 97.81 34 LEU B C 1
ATOM 1608 O O . LEU B 1 34 ? -7.75 -0.303 -1.922 1 97.81 34 LEU B O 1
ATOM 1612 N N . ALA B 1 35 ? -9.75 0.499 -1.432 1 98.38 35 ALA B N 1
ATOM 1613 C CA . ALA B 1 35 ? -9.625 0.248 0.002 1 98.38 35 ALA B CA 1
ATOM 1614 C C . ALA B 1 35 ? -9.445 -1.241 0.284 1 98.38 35 ALA B C 1
ATOM 1616 O O . ALA B 1 35 ? -8.609 -1.629 1.099 1 98.38 35 ALA B O 1
ATOM 1617 N N . ASN B 1 36 ? -10.211 -2.023 -0.422 1 98.75 36 ASN B N 1
ATOM 1618 C CA . ASN B 1 36 ? -10.148 -3.471 -0.256 1 98.75 36 ASN B CA 1
ATOM 1619 C C . ASN B 1 36 ? -8.766 -4.016 -0.61 1 98.75 36 ASN B C 1
ATOM 1621 O O . ASN B 1 36 ? -8.188 -4.793 0.15 1 98.75 36 ASN B O 1
ATOM 1625 N N . LEU B 1 37 ? -8.219 -3.574 -1.744 1 98.88 37 LEU B N 1
ATOM 1626 C CA . LEU B 1 37 ? -6.938 -4.094 -2.215 1 98.88 37 LEU B CA 1
ATOM 1627 C C . LEU B 1 37 ? -5.793 -3.576 -1.353 1 98.88 37 LEU B C 1
ATOM 1629 O O . LEU B 1 37 ? -4.805 -4.285 -1.135 1 98.88 37 LEU B O 1
ATOM 1633 N N . SER B 1 38 ? -5.91 -2.334 -0.87 1 98.88 38 SER B N 1
ATOM 1634 C CA . SER B 1 38 ? -4.902 -1.782 0.034 1 98.88 38 SER B CA 1
ATOM 1635 C C . SER B 1 38 ? -4.832 -2.576 1.334 1 98.88 38 SER B C 1
ATOM 1637 O O . SER B 1 38 ? -3.756 -3.01 1.746 1 98.88 38 SER B O 1
ATOM 1639 N N . ASN B 1 39 ? -5.922 -2.832 1.936 1 98.62 39 ASN B N 1
ATOM 1640 C CA . ASN B 1 39 ? -5.941 -3.621 3.162 1 98.62 39 ASN B CA 1
ATOM 1641 C C . ASN B 1 39 ? -5.598 -5.082 2.893 1 98.62 39 ASN B C 1
ATOM 1643 O O . ASN B 1 39 ? -4.973 -5.742 3.727 1 98.62 39 ASN B O 1
ATOM 1647 N N . ALA B 1 40 ? -6.016 -5.598 1.75 1 98.88 40 ALA B N 1
ATOM 1648 C CA . ALA B 1 40 ? -5.684 -6.98 1.412 1 98.88 40 ALA B CA 1
ATOM 1649 C C . ALA B 1 40 ? -4.172 -7.195 1.404 1 98.88 40 ALA B C 1
ATOM 1651 O O . ALA B 1 40 ? -3.676 -8.172 1.963 1 98.88 40 ALA B O 1
ATOM 1652 N N . SER B 1 41 ? -3.436 -6.285 0.759 1 98.88 41 SER B N 1
ATOM 1653 C CA . SER B 1 41 ? -1.981 -6.406 0.731 1 98.88 41 SER B CA 1
ATOM 1654 C C . SER B 1 41 ? -1.395 -6.359 2.139 1 98.88 41 SER B C 1
ATOM 1656 O O . SER B 1 41 ? -0.439 -7.074 2.443 1 98.88 41 SER B O 1
ATOM 1658 N N . ALA B 1 42 ? -1.968 -5.523 3.002 1 98.5 42 ALA B N 1
ATOM 1659 C CA . ALA B 1 42 ? -1.484 -5.371 4.371 1 98.5 42 ALA B CA 1
ATOM 1660 C C . ALA B 1 42 ? -1.805 -6.609 5.207 1 98.5 42 ALA B C 1
ATOM 1662 O O . ALA B 1 42 ? -1.021 -7 6.074 1 98.5 42 ALA B O 1
ATOM 1663 N N . ILE B 1 43 ? -2.955 -7.172 4.973 1 98.5 43 ILE B N 1
ATOM 1664 C CA . ILE B 1 43 ? -3.352 -8.391 5.672 1 98.5 43 ILE B CA 1
ATOM 1665 C C . ILE B 1 43 ? -2.354 -9.508 5.371 1 98.5 43 ILE B C 1
ATOM 1667 O O . ILE B 1 43 ? -1.884 -10.188 6.285 1 98.5 43 ILE B O 1
ATOM 1671 N N . ILE B 1 44 ? -1.994 -9.703 4.102 1 98.81 44 ILE B N 1
ATOM 1672 C CA . ILE B 1 44 ? -1.007 -10.711 3.725 1 98.81 44 ILE B CA 1
ATOM 1673 C C . ILE B 1 44 ? 0.312 -10.43 4.441 1 98.81 44 ILE B C 1
ATOM 1675 O O . ILE B 1 44 ? 0.886 -11.328 5.066 1 98.81 44 ILE B O 1
ATOM 1679 N N . TYR B 1 45 ? 0.747 -9.195 4.352 1 98.38 45 TYR B N 1
ATOM 1680 C CA . TYR B 1 45 ? 2.045 -8.812 4.902 1 98.38 45 TYR B CA 1
ATOM 1681 C C . TYR B 1 45 ? 2.088 -9.039 6.406 1 98.38 45 TYR B C 1
ATOM 1683 O O . TYR B 1 45 ? 3.135 -9.383 6.961 1 98.38 45 TYR B O 1
ATOM 1691 N N . ALA B 1 46 ? 0.985 -8.867 7.074 1 96.69 46 ALA B N 1
ATOM 1692 C CA . ALA B 1 46 ? 0.888 -9.008 8.523 1 96.69 46 ALA B CA 1
ATOM 1693 C C . ALA B 1 46 ? 0.917 -10.477 8.93 1 96.69 46 ALA B C 1
ATOM 1695 O O . ALA B 1 46 ? 1.383 -10.82 10.023 1 96.69 46 ALA B O 1
ATOM 1696 N N . LEU B 1 47 ? 0.508 -11.375 8.031 1 97.44 47 LEU B N 1
ATOM 1697 C CA . LEU B 1 47 ? 0.24 -12.734 8.5 1 97.44 47 LEU B CA 1
ATOM 1698 C C . LEU B 1 47 ? 1.183 -13.734 7.84 1 97.44 47 LEU B C 1
ATOM 1700 O O . LEU B 1 47 ? 1.317 -14.867 8.305 1 97.44 47 LEU B O 1
ATOM 1704 N N . VAL B 1 48 ? 1.742 -13.414 6.703 1 97.94 48 VAL B N 1
ATOM 1705 C CA . VAL B 1 48 ? 2.707 -14.297 6.047 1 97.94 48 VAL B CA 1
ATOM 1706 C C . VAL B 1 48 ? 4.121 -13.93 6.488 1 97.94 48 VAL B C 1
ATOM 1708 O O . VAL B 1 48 ? 4.617 -12.844 6.16 1 97.94 48 VAL B O 1
ATOM 1711 N N . ASP B 1 49 ? 4.805 -14.82 7.137 1 96.88 49 ASP B N 1
ATOM 1712 C CA . ASP B 1 49 ? 6.105 -14.539 7.742 1 96.88 49 ASP B CA 1
ATOM 1713 C C . ASP B 1 49 ? 7.215 -14.562 6.695 1 96.88 49 ASP B C 1
ATOM 1715 O O . ASP B 1 49 ? 7.09 -15.227 5.664 1 96.88 49 ASP B O 1
ATOM 1719 N N . GLU B 1 50 ? 8.25 -13.859 7.035 1 97.31 50 GLU B N 1
ATOM 1720 C CA . GLU B 1 50 ? 9.516 -13.898 6.30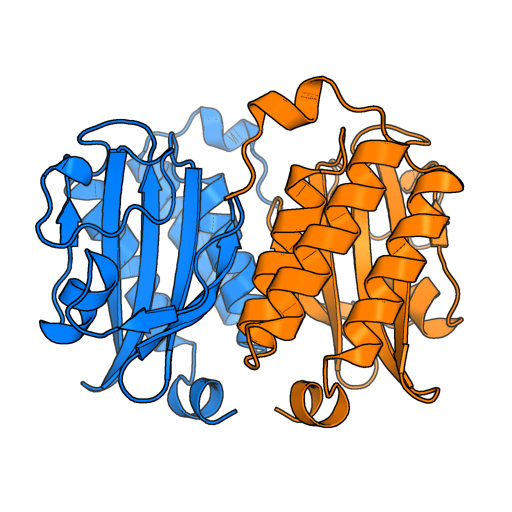5 1 97.31 50 GLU B CA 1
ATOM 1721 C C . GLU B 1 50 ? 9.32 -13.492 4.848 1 97.31 50 GLU B C 1
ATOM 1723 O O . GLU B 1 50 ? 9.82 -14.156 3.938 1 97.31 50 GLU B O 1
ATOM 1728 N N . ILE B 1 51 ? 8.484 -12.477 4.641 1 98 51 ILE B N 1
ATOM 1729 C CA . ILE B 1 51 ? 8.359 -11.844 3.332 1 98 51 ILE B CA 1
ATOM 1730 C C . ILE B 1 51 ? 8.797 -10.383 3.422 1 98 51 ILE B C 1
ATOM 1732 O O . ILE B 1 51 ? 8.836 -9.805 4.512 1 98 51 ILE B O 1
ATOM 1736 N N . ASN B 1 52 ? 9.133 -9.82 2.285 1 97.31 52 ASN B N 1
ATOM 1737 C CA . ASN B 1 52 ? 9.555 -8.422 2.283 1 97.31 52 ASN B CA 1
ATOM 1738 C C . ASN B 1 52 ? 8.742 -7.594 1.292 1 97.31 52 ASN B C 1
ATOM 1740 O O . ASN B 1 52 ? 8.938 -6.383 1.173 1 97.31 52 ASN B O 1
ATOM 1744 N N . TRP B 1 53 ? 7.82 -8.281 0.597 1 98.12 53 TRP B N 1
ATOM 1745 C CA . TRP B 1 53 ? 6.945 -7.566 -0.326 1 98.12 53 TRP B CA 1
ATOM 1746 C C . TRP B 1 53 ? 5.652 -8.336 -0.562 1 98.12 53 TRP B C 1
ATOM 1748 O O . TRP B 1 53 ? 5.676 -9.562 -0.72 1 98.12 53 TRP B O 1
ATOM 1758 N N . SER B 1 54 ? 4.531 -7.711 -0.599 1 98.62 54 SER B N 1
ATOM 1759 C CA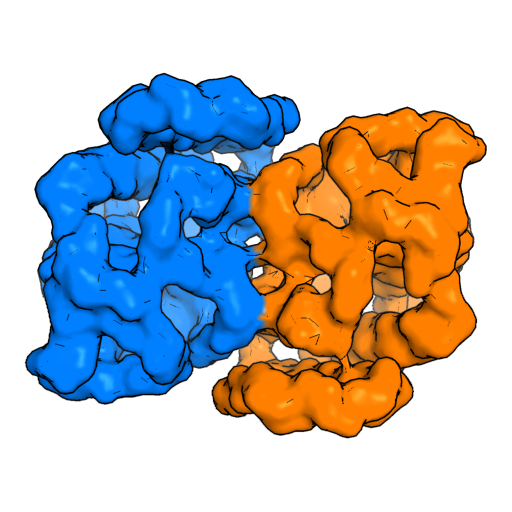 . SER B 1 54 ? 3.236 -8.258 -0.986 1 98.62 54 SER B CA 1
ATOM 1760 C C . SER B 1 54 ? 2.369 -7.207 -1.665 1 98.62 54 SER B C 1
ATOM 1762 O O . SER B 1 54 ? 2.156 -6.125 -1.117 1 98.62 54 SER B O 1
ATOM 1764 N N . GLY B 1 55 ? 1.948 -7.516 -2.836 1 98.62 55 GLY B N 1
ATOM 1765 C CA . GLY B 1 55 ? 1.129 -6.508 -3.49 1 98.62 55 GLY B CA 1
ATOM 1766 C C . GLY B 1 55 ? 0.61 -6.945 -4.848 1 98.62 55 GLY B C 1
ATOM 1767 O O . GLY B 1 55 ? 0.624 -8.141 -5.164 1 98.62 55 GLY B O 1
ATOM 1768 N N . PHE B 1 56 ? 0.067 -5.984 -5.559 1 98.88 56 PHE B N 1
ATOM 1769 C CA . PHE B 1 56 ? -0.692 -6.277 -6.77 1 98.88 56 PHE B CA 1
ATOM 1770 C C . PHE B 1 56 ? -0.112 -5.531 -7.965 1 98.88 56 PHE B C 1
ATOM 1772 O O . PHE B 1 56 ? 0.399 -4.418 -7.824 1 98.88 56 PHE B O 1
ATOM 1779 N N . TYR B 1 57 ? -0.162 -6.113 -9.047 1 98.62 57 TYR B N 1
ATOM 1780 C CA . TYR B 1 57 ? -0.08 -5.477 -10.359 1 98.62 57 TYR B CA 1
ATOM 1781 C C . TYR B 1 57 ? -1.345 -5.73 -11.172 1 98.62 57 TYR B C 1
ATOM 1783 O O . TYR B 1 57 ? -1.897 -6.832 -11.133 1 98.62 57 TYR B O 1
ATOM 1791 N N . PHE B 1 58 ? -1.712 -4.758 -11.883 1 98.75 58 PHE B N 1
ATOM 1792 C CA . PHE B 1 58 ? -2.959 -4.891 -12.625 1 98.75 58 PHE B CA 1
ATOM 1793 C C . PHE B 1 58 ? -2.709 -4.781 -14.125 1 98.75 58 PHE B C 1
ATOM 1795 O O . PHE B 1 58 ? -1.822 -4.043 -14.562 1 98.75 58 PHE B O 1
ATOM 1802 N N . THR B 1 59 ? -3.512 -5.457 -14.875 1 98.19 59 THR B N 1
ATOM 1803 C CA . THR B 1 59 ? -3.393 -5.465 -16.328 1 98.19 59 THR B CA 1
ATOM 1804 C C . THR B 1 59 ? -3.805 -4.117 -16.906 1 98.19 59 THR B C 1
ATOM 1806 O O . THR B 1 59 ? -4.875 -3.598 -16.594 1 98.19 59 THR B O 1
ATOM 1809 N N . ARG B 1 60 ? -2.941 -3.521 -17.625 1 97.06 60 ARG B N 1
ATOM 1810 C CA . ARG B 1 60 ? -3.17 -2.357 -18.469 1 97.06 60 ARG B CA 1
ATOM 1811 C C . ARG B 1 60 ? -2.641 -2.598 -19.875 1 97.06 60 ARG B C 1
ATOM 1813 O O . ARG B 1 60 ? -1.445 -2.438 -20.141 1 97.06 60 ARG B O 1
ATOM 1820 N N . GLY B 1 61 ? -3.637 -2.863 -20.781 1 94.81 61 GLY B N 1
ATOM 1821 C CA . GLY B 1 61 ? -3.162 -3.26 -22.094 1 94.81 61 GLY B CA 1
ATOM 1822 C C . GLY B 1 61 ? -2.334 -4.531 -22.078 1 94.81 61 GLY B C 1
ATOM 1823 O O . GLY B 1 61 ? -2.811 -5.582 -21.641 1 94.81 61 GLY B O 1
ATOM 1824 N N . ASP B 1 62 ? -1.046 -4.445 -22.453 1 95.25 62 ASP B N 1
ATOM 1825 C CA . ASP B 1 62 ? -0.187 -5.625 -22.531 1 95.25 62 ASP B CA 1
ATOM 1826 C C . ASP B 1 62 ? 0.877 -5.602 -21.438 1 95.25 62 ASP B C 1
ATOM 1828 O O . ASP B 1 62 ? 1.958 -6.172 -21.609 1 95.25 62 ASP B O 1
ATOM 1832 N N . GLU B 1 63 ? 0.551 -4.883 -20.391 1 97.69 63 GLU B N 1
ATOM 1833 C CA . GLU B 1 63 ? 1.492 -4.809 -19.281 1 97.69 63 GLU B CA 1
ATOM 1834 C C . GLU B 1 63 ? 0.767 -4.879 -17.938 1 97.69 63 GLU B C 1
ATOM 1836 O O . GLU B 1 63 ? -0.458 -4.75 -17.891 1 97.69 63 GLU B O 1
ATOM 1841 N N . LEU B 1 64 ? 1.56 -5.207 -17.016 1 97.88 64 LEU B N 1
ATOM 1842 C CA . LEU B 1 64 ? 1.147 -5.098 -15.617 1 97.88 64 LEU B CA 1
ATOM 1843 C C . LEU B 1 64 ? 1.586 -3.764 -15.023 1 97.88 64 LEU B C 1
ATOM 1845 O O . LEU B 1 64 ? 2.742 -3.363 -15.18 1 97.88 64 LEU B O 1
ATOM 1849 N N . VAL B 1 65 ? 0.669 -3.104 -14.367 1 98.38 65 VAL B N 1
ATOM 1850 C CA . VAL B 1 65 ? 0.975 -1.831 -13.719 1 98.38 65 VAL B CA 1
ATOM 1851 C C . VAL B 1 65 ? 0.783 -1.959 -12.211 1 98.38 65 VAL B C 1
ATOM 1853 O O . VAL B 1 65 ? -0.192 -2.557 -11.75 1 98.38 65 VAL B O 1
ATOM 1856 N N . LEU B 1 66 ? 1.648 -1.349 -11.484 1 98.44 66 LEU B N 1
ATOM 1857 C CA . LEU B 1 66 ? 1.729 -1.478 -10.031 1 98.44 66 LEU B CA 1
ATOM 1858 C C . LEU B 1 66 ? 0.455 -0.968 -9.367 1 98.44 66 LEU B C 1
ATOM 1860 O O . LEU B 1 66 ? -0.073 0.079 -9.75 1 98.44 66 LEU B O 1
ATOM 1864 N N . GLY B 1 67 ? -0.077 -1.722 -8.391 1 98.69 67 GLY B N 1
ATOM 1865 C CA . GLY B 1 67 ? -1.139 -1.323 -7.477 1 98.69 67 GLY B CA 1
ATOM 1866 C C . GLY B 1 67 ? -0.698 -1.289 -6.027 1 98.69 67 GLY B C 1
ATOM 1867 O O . GLY B 1 67 ? 0.496 -1.188 -5.738 1 98.69 67 GLY B O 1
ATOM 1868 N N . PRO B 1 68 ? -1.647 -1.313 -5.105 1 98.88 68 PRO B N 1
ATOM 1869 C CA . PRO B 1 68 ? -1.305 -1.272 -3.682 1 98.88 68 PRO B CA 1
ATOM 1870 C C . PRO B 1 68 ? -0.391 -2.422 -3.262 1 98.88 68 PRO B C 1
ATOM 1872 O O . PRO B 1 68 ? -0.539 -3.543 -3.752 1 98.88 68 PRO B O 1
ATOM 1875 N N . PHE B 1 69 ? 0.529 -2.102 -2.334 1 98.69 69 PHE B N 1
ATOM 1876 C CA . PHE B 1 69 ? 1.45 -3.119 -1.842 1 98.69 69 PHE B CA 1
ATOM 1877 C C . PHE B 1 69 ? 2 -2.734 -0.473 1 98.69 69 PHE B C 1
ATOM 1879 O O . PHE B 1 69 ? 1.772 -1.619 0.002 1 98.69 69 PHE B O 1
ATOM 1886 N N . GLN B 1 70 ? 2.619 -3.662 0.146 1 98.56 70 GLN B N 1
ATOM 1887 C CA . GLN B 1 70 ? 3.475 -3.48 1.313 1 98.56 70 GLN B CA 1
ATOM 1888 C C . GLN B 1 70 ? 4.922 -3.838 0.994 1 98.56 70 GLN B C 1
ATOM 1890 O O . GLN B 1 70 ? 5.195 -4.883 0.399 1 98.56 70 GLN B O 1
ATOM 1895 N N . GLY B 1 71 ? 5.855 -3.006 1.374 1 97.62 71 GLY B N 1
ATOM 1896 C CA . GLY B 1 71 ? 7.266 -3.238 1.094 1 97.62 71 GLY B CA 1
ATOM 1897 C C . GLY B 1 71 ? 7.973 -2.016 0.542 1 97.62 71 GLY B C 1
ATOM 1898 O O . GLY B 1 71 ? 7.445 -0.903 0.61 1 97.62 71 GLY B O 1
ATOM 1899 N N . ARG B 1 72 ? 9.172 -2.23 0.047 1 96.19 72 ARG B N 1
ATOM 1900 C CA . ARG B 1 72 ? 9.945 -1.142 -0.545 1 96.19 72 ARG B CA 1
ATOM 1901 C C . ARG B 1 72 ? 9.391 -0.764 -1.916 1 96.19 72 ARG B C 1
ATOM 1903 O O . ARG B 1 72 ? 8.672 -1.548 -2.541 1 96.19 72 ARG B O 1
ATOM 1910 N N . PRO B 1 73 ? 9.711 0.46 -2.322 1 96.94 73 PRO B N 1
ATOM 1911 C CA . PRO B 1 73 ? 9.25 0.887 -3.645 1 96.94 73 PRO B CA 1
ATOM 1912 C C . PRO B 1 73 ? 9.578 -0.125 -4.742 1 96.94 73 PRO B C 1
ATOM 1914 O O . PRO B 1 73 ? 10.641 -0.753 -4.707 1 96.94 73 PRO B O 1
ATOM 1917 N N . ALA B 1 74 ? 8.711 -0.142 -5.727 1 95.31 74 ALA B N 1
ATOM 1918 C CA . ALA B 1 74 ? 8.789 -1.196 -6.734 1 95.31 74 ALA B CA 1
ATOM 1919 C C . ALA B 1 74 ? 8.695 -0.615 -8.141 1 95.31 74 ALA B C 1
ATOM 1921 O O . ALA B 1 74 ? 8.406 0.573 -8.312 1 95.31 74 ALA B O 1
ATOM 1922 N N . CYS B 1 75 ? 8.992 -1.509 -9.117 1 95.38 75 CYS B N 1
ATOM 1923 C CA . CYS B 1 75 ? 8.852 -1.105 -10.508 1 95.38 75 CYS B CA 1
ATOM 1924 C C . CYS B 1 75 ? 7.402 -0.799 -10.852 1 95.38 75 CYS B C 1
ATOM 1926 O O . CYS B 1 75 ? 6.488 -1.45 -10.336 1 95.38 75 CYS B O 1
ATOM 1928 N N . ASN B 1 76 ? 7.246 0.103 -11.781 1 97 76 ASN B N 1
ATOM 1929 C CA . ASN B 1 76 ? 5.914 0.595 -12.109 1 97 76 ASN B CA 1
ATOM 1930 C C . ASN B 1 76 ? 5.18 -0.358 -13.047 1 97 76 ASN B C 1
ATOM 1932 O O . ASN B 1 76 ? 3.973 -0.562 -12.914 1 97 76 ASN B O 1
ATOM 1936 N N . ARG B 1 77 ? 5.91 -0.842 -14 1 96.88 77 ARG B N 1
ATOM 1937 C CA . ARG B 1 77 ? 5.297 -1.613 -15.07 1 96.88 77 ARG B CA 1
ATOM 1938 C C . ARG B 1 77 ? 6.121 -2.854 -15.398 1 96.88 77 ARG B C 1
ATOM 1940 O O . ARG B 1 77 ? 7.352 -2.818 -15.344 1 96.88 77 ARG B O 1
ATOM 1947 N N . ILE B 1 78 ? 5.395 -3.875 -15.734 1 95.81 78 ILE B N 1
ATOM 1948 C CA . ILE B 1 78 ? 6 -5.141 -16.141 1 95.81 78 ILE B CA 1
ATOM 1949 C C . ILE B 1 78 ? 5.336 -5.652 -17.406 1 95.81 78 ILE B C 1
ATOM 1951 O O . ILE B 1 78 ? 4.125 -5.891 -17.438 1 95.81 78 ILE B O 1
ATOM 1955 N N . ALA B 1 79 ? 6.145 -5.848 -18.406 1 95.5 79 ALA B N 1
ATOM 1956 C CA . ALA B 1 79 ? 5.594 -6.363 -19.656 1 95.5 79 ALA B CA 1
ATOM 1957 C C . ALA B 1 79 ? 5.164 -7.82 -19.5 1 95.5 79 ALA B C 1
ATOM 1959 O O . ALA B 1 79 ? 5.801 -8.594 -18.781 1 95.5 79 ALA B O 1
ATOM 1960 N N . PHE B 1 80 ? 4.051 -8.164 -20.25 1 95.94 80 PHE B N 1
ATOM 1961 C CA . PHE B 1 80 ? 3.701 -9.586 -20.312 1 95.94 80 PHE B CA 1
ATOM 1962 C C . PHE B 1 80 ? 4.875 -10.406 -20.828 1 95.94 80 PHE B C 1
ATOM 1964 O O . PHE B 1 80 ? 5.551 -10 -21.781 1 95.94 80 PHE B O 1
ATOM 1971 N N . GLY B 1 81 ? 5.141 -11.531 -20.125 1 94.31 81 GLY B N 1
ATOM 1972 C CA . GLY B 1 81 ? 6.199 -12.422 -20.562 1 94.31 81 GLY B CA 1
ATOM 1973 C C . GLY B 1 81 ? 7.555 -12.07 -19.969 1 94.31 81 GLY B C 1
ATOM 1974 O O . GLY B 1 81 ? 8.523 -12.812 -20.141 1 94.31 81 GLY B O 1
ATOM 1975 N N . LYS B 1 82 ? 7.566 -10.992 -19.219 1 93.19 82 LYS B N 1
ATOM 1976 C CA . LYS B 1 82 ? 8.844 -10.578 -18.641 1 93.19 82 LYS B CA 1
ATOM 1977 C C . LYS B 1 82 ? 8.867 -10.789 -17.141 1 93.19 82 LYS B C 1
ATOM 1979 O O . LYS B 1 82 ? 7.98 -10.305 -16.422 1 93.19 82 LYS B O 1
ATOM 1984 N N . GLY B 1 83 ? 9.891 -11.484 -16.75 1 93.12 83 GLY B N 1
ATOM 1985 C CA . GLY B 1 83 ? 9.992 -11.742 -15.32 1 93.12 83 GLY B CA 1
ATOM 1986 C C . GLY B 1 83 ? 8.969 -12.742 -14.82 1 93.12 83 GLY B C 1
ATOM 1987 O O . GLY B 1 83 ? 8.242 -13.344 -15.617 1 93.12 83 GLY B O 1
ATOM 1988 N N . VAL B 1 84 ? 9.008 -12.898 -13.547 1 95.44 84 VAL B N 1
ATOM 1989 C CA . VAL B 1 84 ? 8.133 -13.891 -12.938 1 95.44 84 VAL B CA 1
ATOM 1990 C C . VAL B 1 84 ? 6.676 -13.469 -13.094 1 95.44 84 VAL B C 1
ATOM 1992 O O . VAL B 1 84 ? 5.84 -14.258 -13.531 1 95.44 84 VAL B O 1
ATOM 1995 N N . CYS B 1 85 ? 6.359 -12.219 -12.789 1 96.88 85 CYS B N 1
ATOM 1996 C CA . CYS B 1 85 ? 4.996 -11.711 -12.883 1 96.88 85 CYS B CA 1
ATOM 1997 C C . CYS B 1 85 ? 4.504 -11.742 -14.328 1 96.88 85 CYS B C 1
ATOM 1999 O O . CYS B 1 85 ? 3.396 -12.203 -14.602 1 96.88 85 CYS B O 1
ATOM 2001 N N . GLY B 1 86 ? 5.375 -11.188 -15.211 1 95.88 86 GLY B N 1
ATOM 2002 C CA . GLY B 1 86 ? 4.984 -11.164 -16.609 1 95.88 86 GLY B CA 1
ATOM 2003 C C . GLY B 1 86 ? 4.734 -12.547 -17.188 1 95.88 86 GLY B C 1
ATOM 2004 O O . GLY B 1 86 ? 3.816 -12.742 -17.984 1 95.88 86 GLY B O 1
ATOM 2005 N N . THR B 1 87 ? 5.512 -13.484 -16.797 1 96.12 87 THR B N 1
ATOM 2006 C CA . THR B 1 87 ? 5.363 -14.859 -17.266 1 96.12 87 THR B CA 1
ATOM 2007 C C . THR B 1 87 ? 4.09 -15.484 -16.703 1 96.12 87 THR B C 1
ATOM 2009 O O . THR B 1 87 ? 3.396 -16.219 -17.391 1 96.12 87 THR B O 1
ATOM 2012 N N . ALA B 1 88 ? 3.812 -15.195 -15.453 1 97.25 88 ALA B N 1
ATOM 2013 C CA . ALA B 1 88 ? 2.613 -15.727 -14.812 1 97.25 88 ALA B CA 1
ATOM 2014 C C . ALA B 1 88 ? 1.356 -15.328 -15.578 1 97.25 88 ALA B C 1
ATOM 2016 O O . ALA B 1 88 ? 0.466 -16.156 -15.797 1 97.25 88 ALA B O 1
ATOM 2017 N N . VAL B 1 89 ? 1.281 -14.086 -15.977 1 97.38 89 VAL B N 1
ATOM 2018 C CA . VAL B 1 89 ? 0.071 -13.609 -16.641 1 97.38 89 VAL B CA 1
ATOM 2019 C C . VAL B 1 89 ? 0.047 -14.094 -18.094 1 97.38 89 VAL B C 1
ATOM 2021 O O . VAL B 1 89 ? -1.018 -14.406 -18.625 1 97.38 89 VAL B O 1
ATOM 2024 N N . GLU B 1 90 ? 1.229 -14.102 -18.734 1 95.75 90 GLU B N 1
ATOM 2025 C CA . GLU B 1 90 ? 1.292 -14.57 -20.109 1 95.75 90 GLU B CA 1
ATOM 2026 C C . GLU B 1 90 ? 0.796 -16.016 -20.219 1 95.75 90 GLU B C 1
ATOM 2028 O O . GLU B 1 90 ? 0.039 -16.344 -21.141 1 95.75 90 GLU B O 1
ATOM 2033 N N . ASN B 1 91 ? 1.203 -16.859 -19.297 1 96.81 91 ASN B N 1
ATOM 2034 C CA . ASN B 1 91 ? 0.865 -18.281 -19.328 1 96.81 91 ASN B CA 1
ATOM 2035 C C . ASN B 1 91 ? -0.4 -18.562 -18.516 1 96.81 91 ASN B C 1
ATOM 2037 O O . ASN B 1 91 ? -0.93 -19.688 -18.578 1 96.81 91 ASN B O 1
ATOM 2041 N N . LYS B 1 92 ? -0.882 -17.578 -17.734 1 98.12 92 LYS B N 1
ATOM 2042 C CA . LYS B 1 92 ? -2.012 -17.75 -16.828 1 98.12 92 LYS B CA 1
ATOM 2043 C C . LYS B 1 92 ? -1.759 -18.891 -15.836 1 98.12 92 LYS B C 1
ATOM 2045 O O . LYS B 1 92 ? -2.623 -19.734 -15.633 1 98.12 92 LYS B O 1
ATOM 2050 N N . GLU B 1 93 ? -0.555 -18.875 -15.328 1 98.19 93 GLU B N 1
ATOM 2051 C CA . GLU B 1 93 ? -0.139 -19.953 -14.422 1 98.19 93 GLU B CA 1
ATOM 2052 C C . GLU B 1 93 ? 0.519 -19.375 -13.164 1 98.19 93 GLU B C 1
ATOM 2054 O O . GLU B 1 93 ? 1.265 -18.406 -13.242 1 98.19 93 GLU B O 1
ATOM 2059 N N . ILE B 1 94 ? 0.264 -20.094 -12.062 1 98.75 94 ILE B N 1
ATOM 2060 C CA . ILE B 1 94 ? 0.939 -19.734 -10.812 1 98.75 94 ILE B CA 1
ATOM 2061 C C . ILE B 1 94 ? 2.445 -19.953 -10.969 1 98.75 94 ILE B C 1
ATOM 2063 O O . ILE B 1 94 ? 2.885 -20.938 -11.547 1 98.75 94 ILE B O 1
ATOM 2067 N N . LYS B 1 95 ? 3.219 -18.984 -10.508 1 98 95 LYS B N 1
ATOM 2068 C CA . LYS B 1 95 ? 4.672 -19.125 -10.445 1 98 95 LYS B CA 1
ATOM 2069 C C . LYS B 1 95 ? 5.156 -19.141 -9 1 98 95 LYS B C 1
ATOM 2071 O O . LYS B 1 95 ? 4.977 -18.172 -8.258 1 98 95 LYS B O 1
ATOM 2076 N N . ARG B 1 96 ? 5.586 -20.25 -8.539 1 98.31 96 ARG B N 1
ATOM 2077 C CA . ARG B 1 96 ? 6.258 -20.391 -7.254 1 98.31 96 ARG B CA 1
ATOM 2078 C C . ARG B 1 96 ? 7.75 -20.641 -7.441 1 98.31 96 ARG B C 1
ATOM 2080 O O . ARG B 1 96 ? 8.164 -21.75 -7.742 1 98.31 96 ARG B O 1
ATOM 2087 N N . ILE B 1 97 ? 8.547 -19.594 -7.258 1 97.25 97 ILE B N 1
ATOM 2088 C CA . ILE B 1 97 ? 9.953 -19.594 -7.652 1 97.25 97 ILE B CA 1
ATOM 2089 C C . ILE B 1 97 ? 10.836 -19.688 -6.41 1 97.25 97 ILE B C 1
ATOM 2091 O O . ILE B 1 97 ? 10.758 -18.844 -5.512 1 97.25 97 ILE B O 1
ATOM 2095 N N . GLU B 1 98 ? 11.695 -20.656 -6.348 1 97 98 GLU B N 1
ATOM 2096 C CA . GLU B 1 98 ? 12.555 -20.922 -5.195 1 97 98 GLU B CA 1
ATOM 2097 C C . GLU B 1 98 ? 13.734 -19.953 -5.152 1 97 98 GLU B C 1
ATOM 2099 O O . GLU B 1 98 ? 14.219 -19.609 -4.074 1 97 98 GLU B O 1
ATOM 2104 N N . ASN B 1 99 ? 14.211 -19.625 -6.297 1 96.25 99 ASN B N 1
ATOM 2105 C CA . ASN B 1 99 ? 15.336 -18.719 -6.488 1 96.25 99 ASN B CA 1
ATOM 2106 C C . ASN B 1 99 ? 15.133 -17.812 -7.707 1 96.25 99 ASN B C 1
ATOM 2108 O O . ASN B 1 99 ? 15.352 -18.234 -8.844 1 96.25 99 ASN B O 1
ATOM 2112 N N . VAL B 1 100 ? 14.789 -16.562 -7.438 1 94.5 100 VAL B N 1
ATOM 2113 C CA . VAL B 1 100 ? 14.391 -15.664 -8.516 1 94.5 100 VAL B CA 1
ATOM 2114 C C . VAL B 1 100 ? 15.602 -15.352 -9.398 1 94.5 100 VAL B C 1
ATOM 2116 O O . VAL B 1 100 ? 15.453 -14.984 -10.57 1 94.5 100 VAL B O 1
ATOM 2119 N N . HIS B 1 101 ? 16.781 -15.484 -8.875 1 91.94 101 HIS B N 1
ATOM 2120 C CA . HIS B 1 101 ? 18 -15.172 -9.617 1 91.94 101 HIS B CA 1
ATOM 2121 C C . HIS B 1 101 ? 18.25 -16.203 -10.727 1 91.94 101 HIS B C 1
ATOM 2123 O O . HIS B 1 101 ? 19.031 -15.945 -11.648 1 91.94 101 HIS B O 1
ATOM 2129 N N . ASN B 1 102 ? 17.578 -17.312 -10.633 1 91.31 102 ASN B N 1
ATOM 2130 C CA . ASN B 1 102 ? 17.703 -18.375 -11.641 1 91.31 102 ASN B CA 1
ATOM 2131 C C . ASN B 1 102 ? 16.578 -18.281 -12.68 1 91.31 102 ASN B C 1
ATOM 2133 O O . ASN B 1 102 ? 16.562 -19.062 -13.633 1 91.31 102 ASN B O 1
ATOM 2137 N N . PHE B 1 103 ? 15.688 -17.375 -12.445 1 90.31 103 PHE B N 1
ATOM 2138 C CA . PHE B 1 103 ? 14.555 -17.281 -13.359 1 90.31 103 PHE B CA 1
ATOM 2139 C C . PHE B 1 103 ? 14.945 -16.531 -14.625 1 90.31 103 PHE B C 1
ATOM 2141 O O . PHE B 1 103 ? 15.492 -15.422 -14.555 1 90.31 103 PHE B O 1
ATOM 2148 N N . PRO B 1 104 ? 14.703 -17.078 -15.789 1 82.19 104 PRO B N 1
ATOM 2149 C CA . PRO B 1 104 ? 15.055 -16.391 -17.031 1 82.19 104 PRO B CA 1
ATOM 2150 C C . PRO B 1 104 ? 14.367 -15.039 -17.172 1 82.19 104 PRO B C 1
ATOM 2152 O O . PRO B 1 104 ? 13.164 -14.922 -16.906 1 82.19 104 PRO B O 1
ATOM 2155 N N . GLY B 1 105 ? 15.148 -14.07 -17.562 1 70.69 105 GLY B N 1
ATOM 2156 C CA . GLY B 1 105 ? 14.555 -12.758 -17.75 1 70.69 105 GLY B CA 1
ATOM 2157 C C . GLY B 1 105 ? 14.289 -12.031 -16.438 1 70.69 105 GLY B C 1
ATOM 2158 O O . GLY B 1 105 ? 13.484 -11.102 -16.391 1 70.69 105 GLY B O 1
ATOM 2159 N N . HIS B 1 106 ? 14.852 -12.711 -15.5 1 62.72 106 HIS B N 1
ATOM 2160 C CA . HIS B 1 106 ? 14.594 -12.125 -14.188 1 62.72 106 HIS B CA 1
ATOM 2161 C C . HIS B 1 106 ? 15.078 -10.68 -14.125 1 62.72 106 HIS B C 1
ATOM 2163 O O . HIS B 1 106 ? 16.219 -10.383 -14.492 1 62.72 106 HIS B O 1
ATOM 2169 N N . ILE B 1 107 ? 14.039 -9.797 -14.211 1 55.78 107 ILE B N 1
ATOM 2170 C CA . ILE B 1 107 ? 14.336 -8.391 -13.961 1 55.78 107 ILE B CA 1
ATOM 2171 C C . ILE B 1 107 ? 14.445 -8.14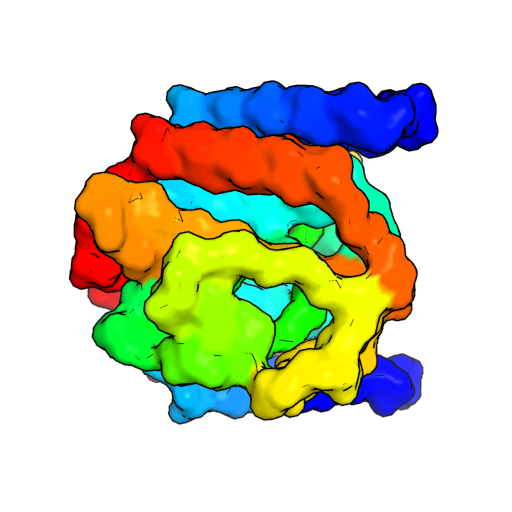8 -12.461 1 55.78 107 ILE B C 1
ATOM 2173 O O . ILE B 1 107 ? 13.602 -8.602 -11.688 1 55.78 107 ILE B O 1
ATOM 2177 N N . ALA B 1 108 ? 15.633 -7.934 -12.016 1 52.03 108 ALA B N 1
ATOM 2178 C CA . ALA B 1 108 ? 15.781 -7.723 -10.578 1 52.03 108 ALA B CA 1
ATOM 2179 C C . ALA B 1 108 ? 14.938 -6.543 -10.102 1 52.03 108 ALA B C 1
ATOM 2181 O O . ALA B 1 108 ? 15.148 -5.41 -10.539 1 52.03 108 ALA B O 1
ATOM 2182 N N . CYS B 1 109 ? 13.586 -6.688 -10.07 1 56.19 109 CYS B N 1
ATOM 2183 C CA . CYS B 1 109 ? 12.914 -5.559 -9.43 1 56.19 109 CYS B CA 1
ATOM 2184 C C . CYS B 1 109 ? 13.57 -5.219 -8.094 1 56.19 109 CYS B C 1
ATOM 2186 O O . CYS B 1 109 ? 14.141 -4.141 -7.941 1 56.19 109 CYS B O 1
ATOM 2188 N N . ASP B 1 110 ? 13.297 -6.055 -7.066 1 62.22 110 ASP B N 1
ATOM 2189 C CA . ASP B 1 110 ? 13.844 -5.82 -5.734 1 62.22 110 ASP B CA 1
ATOM 2190 C C . ASP B 1 110 ? 15.023 -6.746 -5.457 1 62.22 110 ASP B C 1
ATOM 2192 O O . ASP B 1 110 ? 14.852 -7.961 -5.34 1 62.22 110 ASP B O 1
ATOM 2196 N N . SER B 1 111 ? 16.125 -6.23 -5.484 1 67.06 111 SER B N 1
ATOM 2197 C CA . SER B 1 111 ? 17.375 -6.961 -5.246 1 67.06 111 SER B CA 1
ATOM 2198 C C . SER B 1 111 ? 17.344 -7.66 -3.891 1 67.06 111 SER B C 1
ATOM 2200 O O . SER B 1 111 ? 18.141 -8.57 -3.643 1 67.06 111 SER B O 1
ATOM 2202 N N . ALA B 1 112 ? 16.453 -7.32 -3.115 1 79.31 112 ALA B N 1
ATOM 2203 C CA . ALA B 1 112 ? 16.422 -7.902 -1.777 1 79.31 112 ALA B CA 1
ATOM 2204 C C . ALA B 1 112 ? 15.625 -9.203 -1.768 1 79.31 112 ALA B C 1
ATOM 2206 O O . ALA B 1 112 ? 15.633 -9.938 -0.773 1 79.31 112 ALA B O 1
ATOM 2207 N N . SER B 1 113 ? 15.031 -9.578 -2.844 1 91.62 113 SER B N 1
ATOM 2208 C CA . SER B 1 113 ? 14.18 -10.758 -2.875 1 91.62 113 SER B CA 1
ATOM 2209 C C . SER B 1 113 ? 14.93 -11.961 -3.443 1 91.62 113 SER B C 1
ATOM 2211 O O . SER B 1 113 ? 15.68 -11.828 -4.41 1 91.62 113 SER B O 1
ATOM 2213 N N . ASN B 1 114 ? 14.664 -13.133 -2.799 1 95.94 114 ASN B N 1
ATOM 2214 C CA . ASN B 1 114 ? 15.32 -14.359 -3.238 1 95.94 114 ASN B CA 1
ATOM 2215 C C . ASN B 1 114 ? 14.312 -15.391 -3.742 1 95.94 114 ASN B C 1
ATOM 2217 O O . ASN B 1 114 ? 14.656 -16.266 -4.539 1 95.94 114 ASN B O 1
ATOM 2221 N N . SER B 1 115 ? 13.117 -15.422 -3.301 1 97.44 115 SER B N 1
ATOM 2222 C CA . SER B 1 115 ? 12.039 -16.266 -3.775 1 97.44 115 SER B CA 1
ATOM 2223 C C . SER B 1 115 ? 10.75 -15.477 -3.975 1 97.44 115 SER B C 1
ATOM 2225 O O . SER B 1 115 ? 10.633 -14.344 -3.492 1 97.44 115 SER B O 1
ATOM 2227 N N . GLU B 1 116 ? 9.891 -16.062 -4.691 1 97 116 GLU B N 1
ATOM 2228 C CA . GLU B 1 116 ? 8.711 -15.32 -5.121 1 97 116 GLU B CA 1
ATOM 2229 C C . GLU B 1 116 ? 7.566 -16.266 -5.48 1 97 116 GLU B C 1
ATOM 2231 O O . GLU B 1 116 ? 7.789 -17.344 -6.016 1 97 116 GLU B O 1
ATOM 2236 N N . ILE B 1 117 ? 6.359 -15.867 -5.094 1 98.56 117 ILE B N 1
ATOM 2237 C CA . ILE B 1 117 ? 5.164 -16.562 -5.559 1 98.56 117 ILE B CA 1
ATOM 2238 C C . ILE B 1 117 ? 4.195 -15.57 -6.188 1 98.56 117 ILE B C 1
ATOM 2240 O O . ILE B 1 117 ? 3.938 -14.5 -5.621 1 98.56 117 ILE B O 1
ATOM 2244 N N . VAL B 1 118 ? 3.775 -15.875 -7.352 1 98.62 118 VAL B N 1
ATOM 2245 C CA . VAL B 1 118 ? 2.869 -15.016 -8.102 1 98.62 118 VAL B CA 1
ATOM 2246 C C . VAL B 1 118 ? 1.606 -15.789 -8.469 1 98.62 118 VAL B C 1
ATOM 2248 O O . VAL B 1 118 ? 1.684 -16.875 -9.062 1 98.62 118 VAL B O 1
ATOM 2251 N N . ILE B 1 119 ? 0.469 -15.273 -8.102 1 98.94 119 ILE B N 1
ATOM 2252 C CA . ILE B 1 119 ? -0.831 -15.844 -8.438 1 98.94 119 ILE B CA 1
ATOM 2253 C C . ILE B 1 119 ? -1.557 -14.938 -9.422 1 98.94 119 ILE B C 1
ATOM 2255 O O . ILE B 1 119 ? -1.929 -13.812 -9.078 1 98.94 119 ILE B O 1
ATOM 2259 N N . PRO B 1 120 ? -1.747 -15.383 -10.633 1 98.88 120 PRO B N 1
ATOM 2260 C CA . PRO B 1 120 ? -2.562 -14.562 -11.539 1 98.88 120 PRO B CA 1
ATOM 2261 C C . PRO B 1 120 ? -3.994 -14.383 -11.039 1 98.88 120 PRO B C 1
ATOM 2263 O O . PRO B 1 120 ? -4.578 -15.312 -10.477 1 98.88 120 PRO B O 1
ATOM 2266 N N . ILE B 1 121 ? -4.488 -13.227 -11.148 1 98.94 121 ILE B N 1
ATOM 2267 C CA . ILE B 1 121 ? -5.891 -12.93 -10.891 1 98.94 121 ILE B CA 1
ATOM 2268 C C . ILE B 1 121 ? -6.684 -13.016 -12.195 1 98.94 121 ILE B C 1
ATOM 2270 O O . ILE B 1 121 ? -6.59 -12.133 -13.055 1 98.94 121 ILE B O 1
ATOM 2274 N N . ILE B 1 122 ? -7.379 -14.078 -12.328 1 98.56 122 ILE B N 1
ATOM 2275 C CA . ILE B 1 122 ? -8.156 -14.344 -13.531 1 98.56 122 ILE B CA 1
ATOM 2276 C C . ILE B 1 122 ? -9.648 -14.352 -13.195 1 98.56 122 ILE B C 1
ATOM 2278 O O . ILE B 1 122 ? -10.086 -15.102 -12.32 1 98.56 122 ILE B O 1
ATOM 2282 N N . ASN B 1 123 ? -10.32 -13.555 -13.773 1 97.44 123 ASN B N 1
ATOM 2283 C CA . ASN B 1 123 ? -11.766 -13.461 -13.602 1 97.44 123 ASN B CA 1
ATOM 2284 C C . ASN B 1 123 ? -12.5 -13.648 -14.922 1 97.44 123 ASN B C 1
ATOM 2286 O O . ASN B 1 123 ? -12.328 -12.859 -15.852 1 97.44 123 ASN B O 1
ATOM 2290 N N . ASP B 1 124 ? -13.312 -14.727 -15.016 1 94.88 124 ASP B N 1
ATOM 2291 C CA . ASP B 1 124 ? -14.047 -15.07 -16.234 1 94.88 124 ASP B CA 1
ATOM 2292 C C . ASP B 1 124 ? -13.102 -15.188 -17.422 1 94.88 124 ASP B C 1
ATOM 2294 O O . ASP B 1 124 ? -13.352 -14.586 -18.469 1 94.88 124 ASP B O 1
ATOM 2298 N N . GLY B 1 125 ? -11.992 -15.727 -17.188 1 95.06 125 GLY B N 1
ATOM 2299 C CA . GLY B 1 125 ? -11.031 -16.031 -18.25 1 95.06 125 GLY B CA 1
ATOM 2300 C C . GLY B 1 125 ? -10.141 -14.852 -18.578 1 95.06 125 GLY B C 1
ATOM 2301 O O . GLY B 1 125 ? -9.211 -14.984 -19.391 1 95.06 125 GLY B O 1
ATOM 2302 N N . ILE B 1 126 ? -10.414 -13.75 -18 1 95.81 126 ILE B N 1
ATOM 2303 C CA . ILE B 1 126 ? -9.648 -12.539 -18.281 1 95.81 126 ILE B CA 1
ATOM 2304 C C . ILE B 1 126 ? -8.602 -12.32 -17.188 1 95.81 126 ILE B C 1
ATOM 2306 O O . ILE B 1 126 ? -8.914 -12.43 -15.992 1 95.81 126 ILE B O 1
ATOM 2310 N N . VAL B 1 127 ? -7.355 -12.016 -17.609 1 97.94 127 VAL B N 1
ATOM 2311 C CA . VAL B 1 127 ? -6.293 -11.719 -16.656 1 97.94 127 VAL B CA 1
ATOM 2312 C C . VAL B 1 127 ? -6.426 -10.281 -16.156 1 97.94 127 VAL B C 1
ATOM 2314 O O . VAL B 1 127 ? -6.164 -9.336 -16.906 1 97.94 127 VAL B O 1
ATOM 2317 N N . CYS B 1 128 ? -6.762 -10.125 -14.938 1 98.62 128 CYS B N 1
ATOM 2318 C CA . CYS B 1 128 ? -6.996 -8.812 -14.344 1 98.62 128 CYS B CA 1
ATOM 2319 C C . CYS B 1 128 ? -5.719 -8.266 -13.727 1 98.62 128 CYS B C 1
ATOM 2321 O O . CYS B 1 128 ? -5.578 -7.051 -13.555 1 98.62 128 CYS B O 1
ATOM 2323 N N . GLY B 1 129 ? -4.781 -9.125 -13.367 1 98.69 129 GLY B N 1
ATOM 2324 C CA . GLY B 1 129 ? -3.537 -8.758 -12.719 1 98.69 129 GLY B CA 1
ATOM 2325 C C . GLY B 1 129 ? -2.857 -9.93 -12.031 1 98.69 129 GLY B C 1
ATOM 2326 O O . GLY B 1 129 ? -2.998 -11.078 -12.461 1 98.69 129 GLY B O 1
ATOM 2327 N N . VAL B 1 130 ? -2.016 -9.602 -11.031 1 98.88 130 VAL B N 1
ATOM 2328 C CA . VAL B 1 130 ? -1.37 -10.641 -10.234 1 98.88 130 VAL B CA 1
ATOM 2329 C C . VAL B 1 130 ? -1.282 -10.195 -8.781 1 98.88 130 VAL B C 1
ATOM 2331 O O . VAL B 1 130 ? -1.227 -9 -8.492 1 98.88 130 VAL B O 1
ATOM 2334 N N 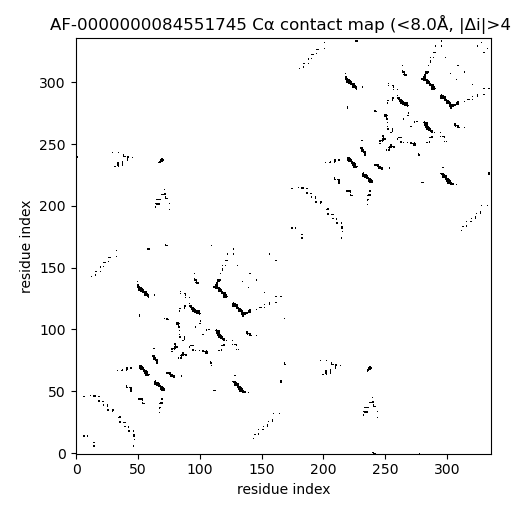. LEU B 1 131 ? -1.373 -11.133 -7.914 1 98.94 131 LEU B N 1
ATOM 2335 C CA . LEU B 1 131 ? -0.843 -11.023 -6.562 1 98.94 131 LEU B CA 1
ATOM 2336 C C . LEU B 1 131 ? 0.604 -11.5 -6.504 1 98.94 131 LEU B C 1
ATOM 2338 O O . LEU B 1 131 ? 0.905 -12.633 -6.898 1 98.94 131 LEU B O 1
ATOM 2342 N N . ASP B 1 132 ? 1.438 -10.656 -6.113 1 98.5 132 ASP B N 1
ATOM 2343 C CA . ASP B 1 132 ? 2.865 -10.953 -6.047 1 98.5 132 ASP B CA 1
ATOM 2344 C C . ASP B 1 132 ? 3.381 -10.867 -4.613 1 98.5 132 ASP B C 1
ATOM 2346 O O . ASP B 1 132 ? 3.072 -9.914 -3.895 1 98.5 132 ASP B O 1
ATOM 2350 N N . ILE B 1 133 ? 4.113 -11.859 -4.133 1 98.62 133 ILE B N 1
ATOM 2351 C CA . ILE B 1 133 ? 4.738 -11.875 -2.814 1 98.62 133 ILE B CA 1
ATOM 2352 C C . ILE B 1 133 ? 6.203 -12.289 -2.943 1 98.62 133 ILE B C 1
ATOM 2354 O O . ILE B 1 133 ? 6.516 -13.305 -3.562 1 98.62 133 ILE B O 1
ATOM 2358 N N . ASP B 1 134 ? 7.051 -11.5 -2.391 1 97.69 134 ASP B N 1
ATOM 2359 C CA . ASP B 1 134 ? 8.492 -11.727 -2.424 1 97.69 134 ASP B CA 1
ATOM 2360 C C . ASP B 1 134 ? 9.031 -12.039 -1.029 1 97.69 134 ASP B C 1
ATOM 2362 O O . ASP B 1 134 ? 8.445 -11.625 -0.026 1 97.69 134 ASP B O 1
ATOM 2366 N N . SER B 1 135 ? 10.117 -12.742 -0.99 1 98.06 135 SER B N 1
ATOM 2367 C CA . SER B 1 135 ? 10.828 -13.062 0.247 1 98.06 135 SER B CA 1
ATOM 2368 C C . SER B 1 135 ? 12.336 -12.938 0.069 1 98.06 135 SER B C 1
ATOM 2370 O O . SER B 1 135 ? 12.867 -13.25 -0.998 1 98.06 135 SER B O 1
ATOM 2372 N N . PRO B 1 136 ? 13.031 -12.5 1.129 1 97.12 136 PRO B N 1
ATOM 2373 C CA . PRO B 1 136 ? 14.5 -12.516 1.074 1 97.12 136 PRO B CA 1
ATOM 2374 C C . PRO B 1 136 ? 15.078 -13.914 1.308 1 97.12 136 PRO B C 1
ATOM 2376 O O . PRO B 1 136 ? 16.297 -14.102 1.185 1 97.12 136 PRO B O 1
ATOM 2379 N N . ILE B 1 137 ? 14.219 -14.852 1.705 1 97.69 137 ILE B N 1
ATOM 2380 C CA . ILE B 1 137 ? 14.641 -16.219 1.996 1 97.69 137 ILE B CA 1
ATOM 2381 C C . ILE B 1 137 ? 14.43 -17.094 0.762 1 97.69 137 ILE B C 1
ATOM 2383 O O . ILE B 1 137 ? 13.367 -17.062 0.144 1 97.69 137 ILE B O 1
ATOM 2387 N N . PHE B 1 138 ? 15.43 -17.906 0.389 1 97.31 138 PHE B N 1
ATOM 2388 C CA . PHE B 1 138 ? 15.281 -18.844 -0.705 1 97.31 138 PHE B CA 1
ATOM 2389 C C . PHE B 1 138 ? 14.25 -19.922 -0.356 1 97.31 138 PHE B C 1
ATOM 2391 O O . PHE B 1 138 ? 14.117 -20.297 0.809 1 97.31 138 PHE B O 1
ATOM 2398 N N . ASN B 1 139 ? 13.516 -20.344 -1.355 1 97.62 139 ASN B N 1
ATOM 2399 C CA . ASN B 1 139 ? 12.586 -21.469 -1.211 1 97.62 139 ASN B CA 1
ATOM 2400 C C . ASN B 1 139 ? 11.602 -21.219 -0.069 1 97.62 139 ASN B C 1
ATOM 2402 O O . ASN B 1 139 ? 11.312 -22.141 0.708 1 97.62 139 ASN B O 1
ATOM 2406 N N . ARG B 1 140 ? 11.172 -20.031 0.076 1 98.19 140 ARG B N 1
ATOM 2407 C CA . ARG B 1 140 ? 10.336 -19.641 1.205 1 98.19 140 ARG B CA 1
ATOM 2408 C C . ARG B 1 140 ? 8.914 -20.172 1.049 1 98.19 140 ARG B C 1
ATOM 2410 O O . ARG B 1 140 ? 8.258 -20.484 2.039 1 98.19 140 ARG B O 1
ATOM 2417 N N . PHE B 1 141 ? 8.477 -20.297 -0.155 1 98.56 141 PHE B N 1
ATOM 2418 C CA . PHE B 1 141 ? 7.066 -20.578 -0.398 1 98.56 141 PHE B CA 1
ATOM 2419 C C . PHE B 1 141 ? 6.855 -22.062 -0.72 1 98.56 141 PHE B C 1
ATOM 2421 O O . PHE B 1 141 ? 7.531 -22.609 -1.589 1 98.56 141 PHE B O 1
ATOM 2428 N N . THR B 1 142 ? 5.898 -22.594 -0.046 1 98.25 142 THR B N 1
ATOM 2429 C CA . THR B 1 142 ? 5.547 -24 -0.243 1 98.25 142 THR B CA 1
ATOM 2430 C C . THR B 1 142 ? 4.16 -24.125 -0.863 1 98.25 142 THR B C 1
ATOM 2432 O O . THR B 1 142 ? 3.506 -23.125 -1.148 1 98.25 142 THR B O 1
ATOM 2435 N N . GLU B 1 143 ? 3.771 -25.391 -0.998 1 98.31 143 GLU B N 1
ATOM 2436 C CA . GLU B 1 143 ? 2.434 -25.672 -1.512 1 98.31 143 GLU B CA 1
ATOM 2437 C C . GLU B 1 143 ? 1.356 -25.125 -0.58 1 98.31 143 GLU B C 1
ATOM 2439 O O . GLU B 1 143 ? 0.248 -24.812 -1.019 1 98.31 143 GLU B O 1
ATOM 2444 N N . LEU B 1 144 ? 1.74 -25.031 0.663 1 98.44 144 LEU B N 1
ATOM 2445 C CA . LEU B 1 144 ? 0.772 -24.531 1.629 1 98.44 144 LEU B CA 1
ATOM 2446 C C . LEU B 1 144 ? 0.418 -23.078 1.33 1 98.44 144 LEU B C 1
ATOM 2448 O O . LEU B 1 144 ? -0.761 -22.719 1.262 1 98.44 144 LEU B O 1
ATOM 2452 N N . GLU B 1 145 ? 1.458 -22.188 1.184 1 98.56 145 GLU B N 1
ATOM 2453 C CA . GLU B 1 145 ? 1.194 -20.797 0.817 1 98.56 145 GLU B CA 1
ATOM 2454 C C . GLU B 1 145 ? 0.405 -20.719 -0.486 1 98.56 145 GLU B C 1
ATOM 2456 O O . GLU B 1 145 ? -0.548 -19.938 -0.591 1 98.56 145 GLU B O 1
ATOM 2461 N N . GLU B 1 146 ? 0.88 -21.516 -1.435 1 98.81 146 GLU B N 1
ATOM 2462 C CA . GLU B 1 146 ? 0.194 -21.5 -2.723 1 98.81 146 GLU B CA 1
ATOM 2463 C C . GLU B 1 146 ? -1.296 -21.781 -2.561 1 98.81 146 GLU B C 1
ATOM 2465 O O . GLU B 1 146 ? -2.135 -21.047 -3.09 1 98.81 146 GLU B O 1
ATOM 2470 N N . LYS B 1 147 ? -1.626 -22.797 -1.822 1 98.81 147 LYS B N 1
ATOM 2471 C CA . LYS B 1 147 ? -3.008 -23.203 -1.588 1 98.81 147 LYS B CA 1
ATOM 2472 C C . LYS B 1 147 ? -3.834 -22.062 -1.022 1 98.81 147 LYS B C 1
ATOM 2474 O O . LYS B 1 147 ? -4.902 -21.734 -1.548 1 98.81 147 LYS B O 1
ATOM 2479 N N . TYR B 1 148 ? -3.371 -21.406 -0.048 1 98.88 148 TYR B N 1
ATOM 2480 C CA . TYR B 1 148 ? -4.164 -20.391 0.649 1 98.88 148 TYR B CA 1
ATOM 2481 C C . TYR B 1 148 ? -4.152 -19.078 -0.108 1 98.88 148 TYR B C 1
ATOM 2483 O O . TYR B 1 148 ? -5.121 -18.312 -0.054 1 98.88 148 TYR B O 1
ATOM 2491 N N . LEU B 1 149 ? -3.066 -18.766 -0.825 1 98.94 149 LEU B N 1
ATOM 2492 C CA . LEU B 1 149 ? -3.039 -17.562 -1.63 1 98.94 149 LEU B CA 1
ATOM 2493 C C . LEU B 1 149 ? -3.961 -17.688 -2.838 1 98.94 149 LEU B C 1
ATOM 2495 O O . LEU B 1 149 ? -4.559 -16.703 -3.273 1 98.94 149 LEU B O 1
ATOM 2499 N N . VAL B 1 150 ? -4.102 -18.906 -3.365 1 98.94 150 VAL B N 1
ATOM 2500 C CA . VAL B 1 150 ? -5.09 -19.141 -4.414 1 98.94 150 VAL B CA 1
ATOM 2501 C C . VAL B 1 150 ? -6.492 -18.875 -3.871 1 98.94 150 VAL B C 1
ATOM 2503 O O . VAL B 1 150 ? -7.305 -18.203 -4.516 1 98.94 150 VAL B O 1
ATOM 2506 N N . LYS B 1 151 ? -6.77 -19.391 -2.682 1 98.94 151 LYS B N 1
ATOM 2507 C CA . LYS B 1 151 ? -8.055 -19.109 -2.049 1 98.94 151 LYS B CA 1
ATOM 2508 C C . LYS B 1 151 ? -8.25 -17.625 -1.822 1 98.94 151 LYS B C 1
ATOM 2510 O O . LYS B 1 151 ? -9.359 -17.109 -1.961 1 98.94 151 LYS B O 1
ATOM 2515 N N . PHE B 1 152 ? -7.199 -17 -1.44 1 98.94 152 PHE B N 1
ATOM 2516 C CA . PHE B 1 152 ? -7.207 -15.555 -1.236 1 98.94 152 PHE B CA 1
ATOM 2517 C C . PHE B 1 152 ? -7.637 -14.828 -2.506 1 98.94 152 PHE B C 1
ATOM 2519 O O . PHE B 1 152 ? -8.562 -14.008 -2.477 1 98.94 152 PHE B O 1
ATOM 2526 N N . VAL B 1 153 ? -7.055 -15.156 -3.602 1 98.94 153 VAL B N 1
ATOM 2527 C CA . VAL B 1 153 ? -7.352 -14.539 -4.891 1 98.94 153 VAL B CA 1
ATOM 2528 C C . VAL B 1 153 ? -8.773 -14.891 -5.32 1 98.94 153 VAL B C 1
ATOM 2530 O O . VAL B 1 153 ? -9.484 -14.055 -5.879 1 98.94 153 VAL B O 1
ATOM 2533 N N . ASN B 1 154 ? -9.172 -16.125 -5.082 1 98.75 154 ASN B N 1
ATOM 2534 C CA . ASN B 1 154 ? -10.547 -16.516 -5.395 1 98.75 154 ASN B CA 1
ATOM 2535 C C . ASN B 1 154 ? -11.555 -15.656 -4.648 1 98.75 154 ASN B C 1
ATOM 2537 O O . ASN B 1 154 ? -12.594 -15.281 -5.203 1 98.75 154 ASN B O 1
ATOM 2541 N N . LYS B 1 155 ? -11.289 -15.391 -3.393 1 98.75 155 LYS B N 1
ATOM 2542 C CA . LYS B 1 155 ? -12.172 -14.531 -2.619 1 98.75 155 LYS B CA 1
ATOM 2543 C C . LYS B 1 155 ? -12.227 -13.125 -3.213 1 98.75 155 LYS B C 1
ATOM 2545 O O . LYS B 1 155 ? -13.297 -12.508 -3.271 1 98.75 155 LYS B O 1
ATOM 2550 N N . LEU B 1 156 ? -11.055 -12.602 -3.625 1 98.88 156 LEU B N 1
ATOM 2551 C CA . LEU B 1 156 ? -11.055 -11.312 -4.309 1 98.88 156 LEU B CA 1
ATOM 2552 C C . LEU B 1 156 ? -11.977 -11.336 -5.523 1 98.88 156 LEU B C 1
ATOM 2554 O O . LEU B 1 156 ? -12.766 -10.414 -5.734 1 98.88 156 LEU B O 1
ATOM 2558 N N . ASN B 1 157 ? -11.859 -12.398 -6.297 1 98.62 157 ASN B N 1
ATOM 2559 C CA . ASN B 1 157 ? -12.656 -12.539 -7.512 1 98.62 157 ASN B CA 1
ATOM 2560 C C . ASN B 1 157 ? -14.148 -12.586 -7.199 1 98.62 157 ASN B C 1
ATOM 2562 O O . ASN B 1 157 ? -14.969 -12.164 -8.016 1 98.62 157 ASN B O 1
ATOM 2566 N N . GLU B 1 158 ? -14.484 -13.086 -6.066 1 98.12 158 GLU B N 1
ATOM 2567 C CA . GLU B 1 158 ? -15.891 -13.18 -5.664 1 98.12 158 GLU B CA 1
ATOM 2568 C C . GLU B 1 158 ? -16.453 -11.797 -5.336 1 98.12 158 GLU B C 1
ATOM 2570 O O . GLU B 1 158 ? -17.656 -11.555 -5.539 1 98.12 158 GLU B O 1
ATOM 2575 N N . TYR B 1 159 ? -15.633 -10.906 -4.871 1 98.12 159 TYR B N 1
ATOM 2576 C CA . TYR B 1 159 ? -16.172 -9.68 -4.277 1 98.12 159 TYR B CA 1
ATOM 2577 C C . TYR B 1 159 ? -15.883 -8.477 -5.164 1 98.12 159 TYR B C 1
ATOM 2579 O O . TYR B 1 159 ? -16.547 -7.445 -5.055 1 98.12 159 TYR B O 1
ATOM 2587 N N . ILE B 1 160 ? -14.875 -8.547 -5.988 1 97.94 160 ILE B N 1
ATOM 2588 C CA . ILE B 1 160 ? -14.414 -7.363 -6.707 1 97.94 160 ILE B CA 1
ATOM 2589 C C . ILE B 1 160 ? -14.914 -7.41 -8.148 1 97.94 160 ILE B C 1
ATOM 2591 O O . ILE B 1 160 ? -14.758 -8.422 -8.836 1 97.94 160 ILE B O 1
ATOM 2595 N N . ASP B 1 161 ? -15.578 -6.379 -8.57 1 96.81 161 ASP B N 1
ATOM 2596 C CA . ASP B 1 161 ? -15.898 -6.184 -9.984 1 96.81 161 ASP B CA 1
ATOM 2597 C C . ASP B 1 161 ? -14.695 -5.66 -10.758 1 96.81 161 ASP B C 1
ATOM 2599 O O . ASP B 1 161 ? -14.531 -4.449 -10.922 1 96.81 161 ASP B O 1
ATOM 2603 N N . TRP B 1 162 ? -13.883 -6.547 -11.289 1 97.19 162 TRP B N 1
ATOM 2604 C CA . TRP B 1 162 ? -12.609 -6.207 -11.914 1 97.19 162 TRP B CA 1
ATOM 2605 C C . TRP B 1 162 ? -12.82 -5.402 -13.188 1 97.19 162 TRP B C 1
ATOM 2607 O O . TRP B 1 162 ? -12.023 -4.527 -13.523 1 97.19 162 TRP B O 1
ATOM 2617 N N . GLU B 1 163 ? -13.852 -5.777 -13.883 1 93.88 163 GLU B N 1
ATOM 2618 C CA . GLU B 1 163 ? -14.133 -5.051 -15.117 1 93.88 163 GLU B CA 1
ATOM 2619 C C . GLU B 1 163 ? -14.312 -3.559 -14.852 1 93.88 163 GLU B C 1
ATOM 2621 O O . GLU B 1 163 ? -13.727 -2.721 -15.547 1 93.88 163 GLU B O 1
ATOM 2626 N N . LYS B 1 164 ? -15.094 -3.285 -13.891 1 93.25 164 LYS B N 1
ATOM 2627 C CA . LYS B 1 164 ? -15.336 -1.894 -13.523 1 93.25 164 LYS B CA 1
ATOM 2628 C C . LYS B 1 164 ? -14.07 -1.242 -12.969 1 93.25 164 LYS B C 1
ATOM 2630 O O . LYS B 1 164 ? -13.758 -0.101 -13.312 1 93.25 164 LYS B O 1
ATOM 2635 N N . PHE B 1 165 ? -13.312 -1.93 -12.18 1 94.38 165 PHE B N 1
ATOM 2636 C CA . PHE B 1 165 ? -12.125 -1.402 -11.516 1 94.38 165 PHE B CA 1
ATOM 2637 C C . PHE B 1 165 ? -11.039 -1.077 -12.531 1 94.38 165 PHE B C 1
ATOM 2639 O O . PHE B 1 165 ? -10.367 -0.05 -12.422 1 94.38 165 PHE B O 1
ATOM 2646 N N . LEU B 1 166 ? -10.859 -1.902 -13.555 1 93.31 166 LEU B N 1
ATOM 2647 C CA . LEU B 1 166 ? -9.734 -1.778 -14.477 1 93.31 166 LEU B CA 1
ATOM 2648 C C . LEU B 1 166 ? -10.062 -0.818 -15.609 1 93.31 166 LEU B C 1
ATOM 2650 O O . LEU B 1 166 ? -9.164 -0.367 -16.328 1 93.31 166 LEU B O 1
ATOM 2654 N N . LYS B 1 167 ? -11.289 -0.478 -15.852 1 84.62 167 LYS B N 1
ATOM 2655 C CA . LYS B 1 167 ? -11.688 0.485 -16.875 1 84.62 167 LYS B CA 1
ATOM 2656 C C . LYS B 1 167 ? -11.398 1.915 -16.422 1 84.62 167 LYS B C 1
ATOM 2658 O O . LYS B 1 167 ? -11.273 2.818 -17.25 1 84.62 167 LYS B O 1
ATOM 2663 N N . ASN B 1 168 ? -11.141 2.146 -15.172 1 70.19 168 ASN B N 1
ATOM 2664 C CA . ASN B 1 168 ? -10.922 3.477 -14.609 1 70.19 168 ASN B CA 1
ATOM 2665 C C . ASN B 1 168 ? -9.445 3.842 -14.586 1 70.19 168 ASN B C 1
ATOM 2667 O O . ASN B 1 168 ? -8.609 3.049 -14.141 1 70.19 168 ASN B O 1
#

Solvent-accessible surface area (backbone atoms only — not comparable to full-atom values): 17792 Å² total; per-residue (Å²): 126,91,61,61,77,67,52,73,78,46,52,70,66,55,33,50,54,48,45,49,52,53,46,49,54,49,48,74,74,44,86,55,61,59,30,42,46,24,36,46,18,17,46,48,57,75,56,49,78,78,50,57,33,22,25,34,29,32,47,54,91,72,24,30,33,29,36,30,38,32,48,69,64,69,71,54,67,36,45,58,60,39,22,68,64,12,35,15,54,64,69,66,34,74,37,78,40,43,46,42,88,74,40,78,65,48,62,74,71,58,82,68,47,25,10,38,40,30,43,49,37,63,54,94,87,38,70,54,26,32,43,40,38,30,12,60,41,62,56,66,75,48,72,65,55,51,54,51,50,51,51,45,50,50,52,47,58,73,69,49,62,57,70,68,59,64,75,91,127,91,60,61,79,66,52,74,77,46,52,69,68,55,32,51,53,49,46,48,51,53,45,49,53,49,50,73,73,45,85,55,61,59,30,42,46,24,35,46,18,17,45,48,57,74,54,48,78,78,52,56,32,22,26,34,29,31,47,54,92,71,25,31,32,31,36,29,38,31,48,70,64,70,71,54,67,38,46,58,60,40,22,68,65,12,34,15,54,63,68,67,33,73,37,79,38,42,46,43,89,75,39,78,65,48,61,75,71,59,82,68,46,24,12,37,40,31,42,49,36,62,56,96,87,39,71,54,26,32,42,40,37,30,12,60,42,62,56,66,75,48,71,66,55,51,53,50,50,50,51,46,49,50,53,48,56,72,68,49,64,59,71,68,59,62,74,93